Protein AF-0000000077139409 (afdb_homodimer)

Solvent-accessible surface area (backbone atoms only — not comparable to full-atom values): 16090 Å² total; per-residue (Å²): 114,79,81,55,45,76,44,74,61,48,59,87,36,52,68,58,52,54,40,38,53,50,47,44,37,59,71,67,62,56,71,88,71,62,82,56,58,66,68,58,54,41,55,49,43,60,38,91,44,46,46,41,39,36,29,31,46,94,89,35,58,48,27,35,36,35,31,34,54,44,79,49,81,73,37,92,42,26,36,33,40,46,73,49,71,48,51,40,75,93,56,52,95,52,54,57,68,54,51,51,54,52,48,53,51,50,53,36,40,76,72,49,31,44,33,38,33,37,72,38,53,64,86,36,60,66,57,51,52,49,43,46,73,69,61,31,46,77,42,62,26,32,37,29,37,38,82,88,114,80,81,57,46,78,45,74,62,48,59,87,37,52,69,57,53,54,41,39,53,51,48,45,39,60,70,67,62,56,74,89,71,62,83,55,58,65,68,58,53,40,54,50,43,58,38,91,44,46,47,40,39,35,28,30,46,94,88,34,59,46,27,35,36,35,29,36,53,43,79,50,79,72,37,93,42,26,37,33,40,46,74,49,73,48,52,40,74,95,57,50,96,52,54,57,68,54,51,51,54,51,48,52,53,50,54,37,40,75,72,50,32,44,32,40,30,37,72,38,53,63,86,37,59,67,59,51,52,49,43,47,74,70,62,31,46,76,42,63,27,32,38,28,37,39,82,89

Secondary structure (DSSP, 8-state):
---PEEEE--TT-HHHHHHHHHHHHHHTT-SS--PPPHHHHHHHHH-TTEEEEEEEETTEEEEEEEEEEE--SS-SSPEEEEEEEEE-GGGTTSSHHHHHHHHHHHHHHHTT-SEEEEEEETT-HHHHHHHHHTTPEEEEEEEEEEE-/---PEEEE--TT-HHHHHHHHHHHHHHTT-SS--PPPHHHHHHHHH-TTEEEEEEEETTEEEEEEEEEEE--SS-SSPEEEEEEEEE-GGGTTSSHHHHHHHHHHHHHHHTT-SEEEEEEETT-HHHHHHHHHTTPEEEEEEEEEEE-

pLDDT: mean 96.84, std 4.77, range [54.53, 98.88]

Sequence (296 aa):
MENVEIKKLTSSDLEQFLELIRVFEDVFEMKEFQMPKSNYLQTLLERDDFFVFVSVLEGKVVAGLTAYLLRQYYSERPLVYIYDLAVQSHLQRKGIGKSLIASINSYCKEKGMEEVFVQADLADDYALDFYKATGGRPEDVVHFYYPLMENVEIKKLTSSDLEQFLELIRVFEDVFEMKEFQMPKSNYLQTLLERDDFFVFVSVLEGKVVAGLTAYLLRQYYSERPLVYIYDLAVQSHLQRKGIGKSLIASINSYCKEKGMEEVFVQADLADDYALDFYKATGGRPEDVVHFYYPL

Organism: Leptospira biflexa serovar Patoc (strain Patoc 1 / ATCC 23582 / Paris) (NCBI:txid456481)

Foldseek 3Di:
DQPKDKDKDALVPLVLVVLQVVLCCVQVVDPPDDDDDSVVSSVQRHDPQKIKMFIDHPRGTFWIWIWGWAQDDVDRATEIEIEDTDGRPVCPPVCPRLVRVVVVVVVSVVVRHDYYDYDDDPVCVVVVVVCVVSPDDDDDDDDDDDDD/DQPKD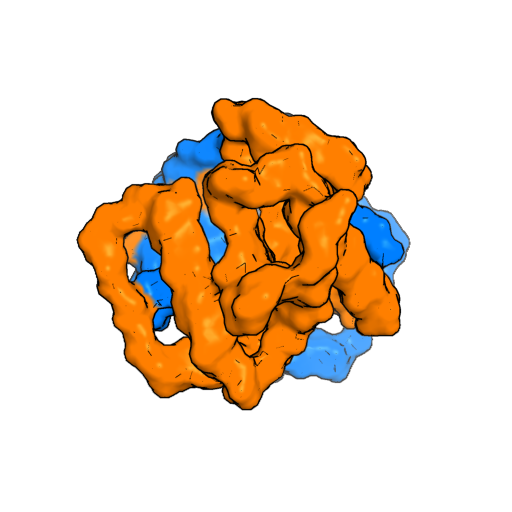KDKDALVPLVLVVLQVVLCCVQVVDPPDDDDDSVVSSVQRHDPQKIKMFIDHPRGTFWIWIWGWAQDDVDRATEIEIEDTDGRPVCPPVCPRLVRVVVVVVVSVVVRHDYYDYDDDPVCVVVVVVCVVSPDDDDDDDDDDDDD

Nearest PDB structures (foldseek):
  5f47-assembly1_B  TM=9.892E-01  e=1.008E-22  uncultured bacterium
  5u08-assembly1_A  TM=9.912E-01  e=1.482E-22  uncultured bacterium
  6bvc-assembly1_A-2  TM=9.361E-01  e=1.448E-15  Serratia marcescens
  4yfj-assembly1_A  TM=9.263E-01  e=7.152E-16  Pseudomonas aeruginosa
  8a9o-assembly1_A  TM=8.119E-01  e=1.238E-09  Acinetobacter baumannii

InterPro domains:
  IPR000182 GNAT domain [PF00583] (31-134)
  IPR000182 GNAT domain [PS51186] (4-148)
  IPR016181 Acyl-CoA N-acyltransferase [SSF55729] (1-146)

Radius of gyration: 19.81 Å; Cα contacts (8 Å, |Δi|>4): 577; chains: 2; bounding box: 46×61×45 Å

Structure (mmCIF, N/CA/C/O backbone):
data_AF-0000000077139409-model_v1
#
loop_
_entity.id
_entity.type
_entity.pdbx_description
1 polymer 'Putative acetyltransferase'
#
loop_
_atom_site.group_PDB
_atom_site.id
_atom_site.type_symbol
_atom_site.label_atom_id
_atom_site.label_alt_id
_atom_site.label_comp_id
_atom_site.label_asym_id
_atom_site.label_entity_id
_atom_site.label_seq_id
_atom_site.pdbx_PDB_ins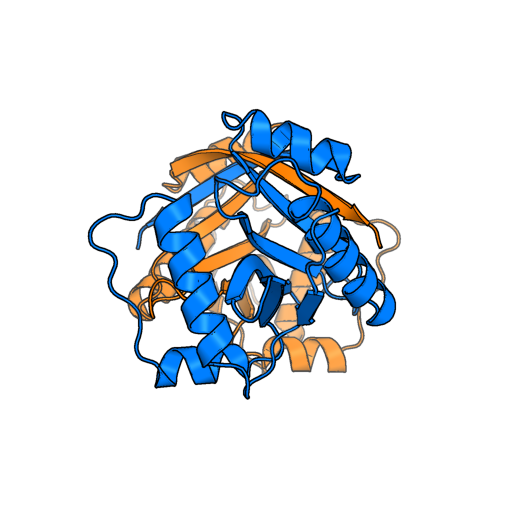_code
_atom_site.Cartn_x
_atom_site.Cartn_y
_atom_site.Cartn_z
_atom_site.occupancy
_atom_site.B_iso_or_equiv
_atom_site.auth_seq_id
_atom_site.auth_comp_id
_atom_site.auth_asym_id
_atom_site.auth_atom_id
_atom_site.pdbx_PDB_model_num
ATOM 1 N N . MET A 1 1 ? 5.953 31 8.648 1 54.53 1 MET A N 1
ATOM 2 C CA . MET A 1 1 ? 5.383 29.672 8.828 1 54.53 1 MET A CA 1
ATOM 3 C C . MET A 1 1 ? 4.441 29.641 10.023 1 54.53 1 MET A C 1
ATOM 5 O O . MET A 1 1 ? 4.727 30.234 11.062 1 54.53 1 MET A O 1
ATOM 9 N N . GLU A 1 2 ? 3.025 29.484 9.672 1 64.56 2 GLU A N 1
ATOM 10 C CA . GLU A 1 2 ? 2.141 29.438 10.828 1 64.56 2 GLU A CA 1
ATOM 11 C C . GLU A 1 2 ? 2.654 28.453 11.875 1 64.56 2 GLU A C 1
ATOM 13 O O . GLU A 1 2 ? 3.379 27.516 11.547 1 64.56 2 GLU A O 1
ATOM 18 N N . ASN A 1 3 ? 2.719 28.797 13.055 1 83.38 3 ASN A N 1
ATOM 19 C CA . ASN A 1 3 ? 3.229 28.031 14.18 1 83.38 3 ASN A CA 1
ATOM 20 C C . ASN A 1 3 ? 2.51 26.688 14.32 1 83.38 3 ASN A C 1
ATOM 22 O O . ASN A 1 3 ? 1.675 26.516 15.211 1 83.38 3 ASN A O 1
ATOM 26 N N . VAL A 1 4 ? 2.623 25.797 13.344 1 89.44 4 VAL A N 1
ATOM 27 C CA . VAL A 1 4 ? 1.98 24.484 13.438 1 89.44 4 VAL A CA 1
ATOM 28 C C . VAL A 1 4 ? 2.932 23.5 14.094 1 89.44 4 VAL A C 1
ATOM 30 O O . VAL A 1 4 ? 4.148 23.578 13.914 1 89.44 4 VAL A O 1
ATOM 33 N N . GLU A 1 5 ? 2.391 22.703 15.008 1 95.69 5 GLU A N 1
ATOM 34 C CA . GLU A 1 5 ? 3.111 21.594 15.625 1 95.69 5 GLU A CA 1
ATOM 35 C C . GLU A 1 5 ? 2.76 20.266 14.961 1 95.69 5 GLU A C 1
ATOM 37 O O . GLU A 1 5 ? 1.584 19.969 14.742 1 95.69 5 GLU A O 1
ATOM 42 N N . ILE A 1 6 ? 3.795 19.516 14.625 1 97.56 6 ILE A N 1
ATOM 43 C CA . ILE A 1 6 ? 3.564 18.203 14.016 1 97.56 6 ILE A CA 1
ATOM 44 C C . ILE A 1 6 ? 3.643 17.109 15.086 1 97.56 6 ILE A C 1
ATOM 46 O O . ILE A 1 6 ? 4.527 17.141 15.945 1 97.56 6 ILE A O 1
ATOM 50 N N . LYS A 1 7 ? 2.752 16.219 15.039 1 97.69 7 LYS A N 1
ATOM 51 C CA . LYS A 1 7 ? 2.658 15.133 16.016 1 97.69 7 LYS A CA 1
ATOM 52 C C . LYS A 1 7 ? 2.312 13.812 15.32 1 97.69 7 LYS A C 1
ATOM 54 O O . LYS A 1 7 ? 1.421 13.766 14.477 1 97.69 7 LYS A O 1
ATOM 59 N N . LYS A 1 8 ? 3.08 12.719 15.656 1 98.62 8 LYS A N 1
ATOM 60 C CA . LYS A 1 8 ? 2.623 11.375 15.336 1 98.62 8 LYS A CA 1
ATOM 61 C C . LYS A 1 8 ? 1.635 10.867 16.375 1 98.62 8 LYS A C 1
ATOM 63 O O . LYS A 1 8 ? 1.94 10.844 17.578 1 98.62 8 LYS A O 1
ATOM 68 N N . LEU A 1 9 ? 0.509 10.477 15.961 1 98.75 9 LEU A N 1
ATOM 69 C CA . LEU A 1 9 ? -0.54 10.086 16.891 1 98.75 9 LEU A CA 1
ATOM 70 C C . LEU A 1 9 ? -0.268 8.695 17.469 1 98.75 9 LEU A C 1
ATOM 72 O O . LEU A 1 9 ? 0.401 7.879 16.828 1 98.75 9 LEU A O 1
ATOM 76 N N . THR A 1 10 ? -0.709 8.508 18.672 1 97.62 10 THR A N 1
ATOM 77 C CA . THR A 1 10 ? -0.734 7.207 19.328 1 97.62 10 THR A CA 1
ATOM 78 C C . THR A 1 10 ? -2.168 6.785 19.641 1 97.62 10 THR A C 1
ATOM 80 O O . THR A 1 10 ? -3.117 7.496 19.297 1 97.62 10 THR A O 1
ATOM 83 N N . SER A 1 11 ? -2.285 5.617 20.281 1 96.56 11 SER A N 1
ATOM 84 C CA . SER A 1 11 ? -3.607 5.094 20.609 1 96.56 11 SER A CA 1
ATOM 85 C C . SER A 1 11 ? -4.332 6.012 21.594 1 96.56 11 SER A C 1
ATOM 87 O O . SER A 1 11 ? -5.555 5.941 21.734 1 96.56 11 SER A O 1
ATOM 89 N N . SER A 1 12 ? -3.711 6.961 22.203 1 97.5 12 SER A N 1
ATOM 90 C CA . SER A 1 12 ? -4.32 7.867 23.172 1 97.5 12 SER A CA 1
ATOM 91 C C . SER A 1 12 ? -4.84 9.133 22.484 1 97.5 12 SER A C 1
ATOM 93 O O . SER A 1 12 ? -5.438 9.992 23.141 1 97.5 12 SER A O 1
ATOM 95 N N . ASP A 1 13 ? -4.664 9.203 21.172 1 98.38 13 ASP A N 1
ATOM 96 C CA . ASP A 1 13 ? -4.961 10.445 20.469 1 98.38 13 ASP A CA 1
ATOM 97 C C . ASP A 1 13 ? -6.152 10.281 19.531 1 98.38 13 ASP A C 1
ATOM 99 O O . ASP A 1 13 ? -6.148 10.805 18.422 1 98.38 13 ASP A O 1
ATOM 103 N N . LEU A 1 14 ? -7.191 9.547 20 1 98.5 14 LEU A N 1
ATOM 104 C CA . LEU A 1 14 ? -8.344 9.258 19.156 1 98.5 14 LEU A CA 1
ATOM 105 C C . LEU A 1 14 ? -9.016 10.547 18.688 1 98.5 14 LEU A C 1
ATOM 107 O O . LEU A 1 14 ? -9.406 10.672 17.531 1 98.5 14 LEU A O 1
ATOM 111 N N . GLU A 1 15 ? -9.141 11.516 19.531 1 98.44 15 GLU A N 1
ATOM 112 C CA . GLU A 1 15 ? -9.836 12.758 19.188 1 98.44 15 GLU A CA 1
ATOM 113 C C . GLU A 1 15 ? -9.141 13.484 18.047 1 98.44 15 GLU A C 1
ATOM 115 O O . GLU A 1 15 ? -9.797 13.992 17.125 1 98.44 15 GLU A O 1
ATOM 120 N N . GLN A 1 16 ? -7.824 13.57 18.078 1 98.75 16 GLN A N 1
ATOM 121 C CA . GLN A 1 16 ? -7.074 14.211 17 1 98.75 16 GLN A CA 1
ATOM 122 C C . GLN A 1 16 ? -7.195 13.43 15.695 1 98.75 16 GLN A C 1
ATOM 124 O O . GLN A 1 16 ? -7.203 14.016 14.609 1 98.75 16 GLN A O 1
ATOM 129 N N . PHE A 1 17 ? -7.297 12.117 15.836 1 98.88 17 PHE A N 1
ATOM 130 C CA . PHE A 1 17 ? -7.5 11.289 14.648 1 98.88 17 PHE A CA 1
ATOM 131 C C . PHE A 1 17 ? -8.852 11.578 14.008 1 98.88 17 PHE A C 1
ATOM 133 O O . PHE A 1 17 ? -8.945 11.742 12.789 1 98.88 17 PHE A O 1
ATOM 140 N N . LEU A 1 18 ? -9.898 11.711 14.82 1 98.69 18 LEU A N 1
ATOM 141 C CA . LEU A 1 18 ? -11.227 12.055 14.328 1 98.69 18 LEU A CA 1
ATOM 142 C C . LEU A 1 18 ? -11.211 13.414 13.641 1 98.69 18 LEU A C 1
ATOM 144 O O . LEU A 1 18 ? -11.836 13.586 12.586 1 98.69 18 LEU A O 1
ATOM 148 N N . GLU A 1 19 ? -10.516 14.367 14.211 1 98.69 19 GLU A N 1
ATOM 149 C CA . GLU A 1 19 ? -10.383 15.695 13.617 1 98.69 19 GLU A CA 1
ATOM 150 C C . GLU A 1 19 ? -9.719 15.617 12.242 1 98.69 19 GLU A C 1
ATOM 152 O O . GLU A 1 19 ? -10.117 16.328 11.312 1 98.69 19 GLU A O 1
ATOM 157 N N . LEU A 1 20 ? -8.688 14.797 12.141 1 98.81 20 LEU A N 1
ATOM 158 C CA . LEU A 1 20 ? -8.008 14.648 10.859 1 98.81 20 LEU A CA 1
ATOM 159 C C . LEU A 1 20 ? -8.953 14.086 9.805 1 98.81 20 LEU A C 1
ATOM 161 O O . LEU A 1 20 ? -8.969 14.547 8.664 1 98.81 20 LEU A O 1
ATOM 165 N N . ILE A 1 21 ? -9.766 13.047 10.211 1 98.69 21 ILE A N 1
ATOM 166 C CA . ILE A 1 21 ? -10.703 12.445 9.266 1 98.69 21 ILE A CA 1
ATOM 167 C C . ILE A 1 21 ? -11.703 13.5 8.789 1 98.69 21 ILE A C 1
ATOM 169 O O . ILE A 1 21 ? -12.102 13.508 7.625 1 98.69 21 ILE A O 1
ATOM 173 N N . ARG A 1 22 ? -12.055 14.438 9.625 1 98.25 22 ARG A N 1
ATOM 174 C CA . ARG A 1 22 ? -12.93 15.539 9.234 1 98.25 22 ARG A CA 1
ATOM 175 C C . ARG A 1 22 ? -12.227 16.484 8.273 1 98.25 22 ARG A C 1
ATOM 177 O O . ARG A 1 22 ? -12.852 17.016 7.352 1 98.25 22 ARG A O 1
ATOM 184 N N . VAL A 1 23 ? -10.938 16.734 8.477 1 98.62 23 VAL A N 1
ATOM 185 C CA . VAL A 1 23 ? -10.156 17.516 7.523 1 98.62 23 VAL A CA 1
ATOM 186 C C . VAL A 1 23 ? -10.203 16.844 6.152 1 98.62 23 VAL A C 1
ATOM 188 O O . VAL A 1 23 ? -10.445 17.516 5.141 1 98.62 23 VAL A O 1
ATOM 191 N N . PHE A 1 24 ? -9.961 15.492 6.16 1 98.56 24 PHE A N 1
ATOM 192 C CA . PHE A 1 24 ? -10.023 14.75 4.91 1 98.56 24 PHE A CA 1
ATOM 193 C C . PHE A 1 24 ? -11.391 14.883 4.262 1 98.56 24 PHE A C 1
ATOM 195 O O . PHE A 1 24 ? -11.5 15.133 3.061 1 98.56 24 PHE A O 1
ATOM 202 N N . GLU A 1 25 ? -12.453 14.711 5.066 1 98 25 GLU A N 1
ATOM 203 C CA . GLU A 1 25 ? -13.82 14.812 4.574 1 98 25 GLU A CA 1
ATOM 204 C C . GLU A 1 25 ? -14.055 16.141 3.863 1 98 25 GLU A C 1
ATOM 206 O O . GLU A 1 25 ? -14.609 16.172 2.766 1 98 25 GLU A O 1
ATOM 211 N N . ASP A 1 26 ? -13.594 17.188 4.426 1 97.75 26 ASP A N 1
ATOM 212 C CA . ASP A 1 26 ? -13.781 18.531 3.896 1 97.75 26 ASP A CA 1
ATOM 213 C C . ASP A 1 26 ? -12.953 18.75 2.629 1 97.75 26 ASP A C 1
ATOM 215 O O . ASP A 1 26 ? -13.5 19.109 1.584 1 97.75 26 ASP A O 1
ATOM 219 N N . VAL A 1 27 ? -11.68 18.453 2.725 1 97.69 27 VAL A N 1
ATOM 220 C CA . VAL A 1 27 ? -10.734 18.75 1.651 1 97.69 27 VAL A CA 1
ATOM 221 C C . VAL A 1 27 ? -11.039 17.875 0.438 1 97.69 27 VAL A C 1
ATOM 223 O O . VAL A 1 27 ? -10.938 18.328 -0.705 1 97.69 27 VAL A O 1
ATOM 226 N N . PHE A 1 28 ? -11.422 16.625 0.712 1 96.44 28 PHE A N 1
ATOM 227 C CA . PHE A 1 28 ? -11.695 15.695 -0.381 1 96.44 28 PHE A CA 1
ATOM 228 C C . PHE A 1 28 ? -13.156 15.781 -0.811 1 96.44 28 PHE A C 1
ATOM 230 O O . PHE A 1 28 ? -13.602 15.039 -1.687 1 96.44 28 PHE A O 1
ATOM 237 N N . GLU A 1 29 ? -13.93 16.609 -0.213 1 96.56 29 GLU A N 1
ATOM 238 C CA . GLU A 1 29 ? -15.328 16.875 -0.563 1 96.56 29 GLU A CA 1
ATOM 239 C C . GLU A 1 29 ? -16.141 15.578 -0.581 1 96.56 29 GLU A C 1
ATOM 241 O O . GLU A 1 29 ? -16.844 15.297 -1.55 1 96.56 29 GLU A O 1
ATOM 246 N N . MET A 1 30 ? -15.977 14.789 0.474 1 94.88 30 MET A N 1
ATOM 247 C CA . MET A 1 30 ? -16.688 13.516 0.57 1 94.88 30 MET A CA 1
ATOM 248 C C . MET A 1 30 ? -18.172 13.742 0.798 1 94.88 30 MET A C 1
ATOM 250 O O . MET A 1 30 ? -18.562 14.5 1.687 1 94.88 30 MET A O 1
ATOM 254 N N . LYS A 1 31 ? -18.953 13.047 -0.018 1 92.75 31 LYS A N 1
ATOM 255 C CA . LYS A 1 31 ? -20.406 13.18 0.09 1 92.75 31 LYS A CA 1
ATOM 256 C C . LYS A 1 31 ? -21 12.039 0.922 1 92.75 31 LYS A C 1
ATOM 258 O O . LYS A 1 31 ? -20.578 10.891 0.797 1 92.75 31 LYS A O 1
ATOM 263 N N . GLU A 1 32 ? -21.891 12.391 1.72 1 91.5 32 GLU A N 1
ATOM 264 C CA . GLU A 1 32 ? -22.625 11.414 2.512 1 91.5 32 GLU A CA 1
ATOM 265 C C . GLU A 1 32 ? -21.688 10.523 3.314 1 91.5 32 GLU A C 1
ATOM 267 O O . GLU A 1 32 ? -21.922 9.32 3.445 1 91.5 32 GLU A O 1
ATOM 272 N N . PHE A 1 33 ? -20.672 11.141 3.723 1 93.81 33 PHE A N 1
ATOM 273 C CA . PHE A 1 33 ? -19.672 10.398 4.488 1 93.81 33 PHE A CA 1
ATOM 274 C C . PHE A 1 33 ? -20.203 10.055 5.879 1 93.81 33 PHE A C 1
ATOM 276 O O . PHE A 1 33 ? -20.766 10.914 6.559 1 93.81 33 PHE A O 1
ATOM 283 N N . GLN A 1 34 ? -20.047 8.734 6.211 1 95.12 34 GLN A N 1
ATOM 284 C CA . GLN A 1 34 ? -20.344 8.258 7.559 1 95.12 34 GLN A CA 1
ATOM 285 C C . GLN A 1 34 ? -19.078 7.836 8.289 1 95.12 34 GLN A C 1
ATOM 287 O O . GLN A 1 34 ? -18.406 6.891 7.875 1 95.12 34 GLN A O 1
ATOM 292 N N . MET A 1 35 ? -18.812 8.438 9.398 1 96.25 35 MET A N 1
ATOM 293 C CA . MET A 1 35 ? -17.641 8.141 10.203 1 96.25 35 MET A CA 1
ATOM 294 C C . MET A 1 35 ? -17.719 6.738 10.789 1 96.25 35 MET A C 1
ATOM 296 O O . MET A 1 35 ? -18.75 6.352 11.352 1 96.25 35 MET A O 1
ATOM 300 N N . PRO A 1 36 ? -16.656 5.898 10.625 1 97.31 36 PRO A N 1
ATOM 301 C CA . PRO A 1 36 ? -16.656 4.605 11.312 1 97.31 36 PRO A CA 1
ATOM 302 C C . PRO A 1 36 ? -16.734 4.742 12.828 1 97.31 36 PRO A C 1
ATOM 304 O O . PRO A 1 36 ? -16.5 5.824 13.367 1 97.31 36 PRO A O 1
ATOM 307 N N . LYS A 1 37 ? -17.047 3.609 13.477 1 97.12 37 LYS A N 1
ATOM 308 C CA . LYS A 1 37 ? -17.203 3.588 14.922 1 97.12 37 LYS A CA 1
ATOM 309 C C . LYS A 1 37 ? -15.875 3.902 15.617 1 97.12 37 LYS A C 1
ATOM 311 O O . LYS A 1 37 ? -14.812 3.482 15.156 1 97.12 37 LYS A O 1
ATOM 316 N N . SER A 1 38 ? -15.969 4.59 16.719 1 97.31 38 SER A N 1
ATOM 317 C CA . SER A 1 38 ? -14.797 5.016 17.469 1 97.31 38 SER A CA 1
ATOM 318 C C . SER A 1 38 ? -13.953 3.82 17.906 1 97.31 38 SER A C 1
ATOM 320 O O . SER A 1 38 ? -12.727 3.885 17.906 1 97.31 38 SER A O 1
ATOM 322 N N . ASN A 1 39 ? -14.586 2.791 18.297 1 97.62 39 ASN A N 1
ATOM 323 C CA . ASN A 1 39 ? -13.844 1.608 18.734 1 97.62 39 ASN A CA 1
ATOM 324 C C . ASN A 1 39 ? -13 1.031 17.594 1 97.62 39 ASN A C 1
ATOM 326 O O . ASN A 1 39 ? -11.875 0.584 17.828 1 97.62 39 ASN A O 1
ATOM 330 N N . TYR A 1 40 ? -13.547 1.02 16.484 1 98 40 TYR A N 1
ATOM 331 C CA . TYR A 1 40 ? -12.797 0.56 15.32 1 98 40 TYR A CA 1
ATOM 332 C C . TYR A 1 40 ? -11.594 1.455 15.055 1 98 40 TYR A C 1
ATOM 334 O O . TYR A 1 40 ? -10.484 0.965 14.859 1 98 40 TYR A O 1
ATOM 342 N N . LEU A 1 41 ? -11.852 2.736 15.117 1 98.5 41 LEU A N 1
ATOM 343 C CA . LEU A 1 41 ? -10.789 3.695 14.852 1 98.5 41 LEU A CA 1
ATOM 344 C C . LEU A 1 41 ? -9.719 3.639 15.93 1 98.5 41 LEU A C 1
ATOM 346 O O . LEU A 1 41 ? -8.531 3.834 15.648 1 98.5 41 LEU A O 1
ATOM 350 N N . GLN A 1 42 ? -10.125 3.395 17.094 1 98.12 42 GLN A N 1
ATOM 351 C CA . GLN A 1 42 ? -9.18 3.201 18.188 1 98.12 42 GLN A CA 1
ATOM 352 C C . GLN A 1 42 ? -8.266 2.004 17.938 1 98.12 42 GLN A C 1
ATOM 354 O O . GLN A 1 42 ? -7.055 2.086 18.125 1 98.12 42 GLN A O 1
ATOM 359 N N . THR A 1 43 ? -8.828 0.912 17.516 1 97.69 43 THR A N 1
ATOM 360 C CA . THR A 1 43 ? -8.055 -0.288 17.203 1 97.69 43 THR A CA 1
ATOM 361 C C . THR A 1 43 ? -7.09 -0.033 16.047 1 97.69 43 THR A C 1
ATOM 363 O O . THR A 1 43 ? -5.98 -0.572 16.031 1 97.69 43 THR A O 1
ATOM 366 N N . LEU A 1 44 ? -7.555 0.738 15.141 1 97.88 44 LEU A N 1
ATOM 367 C CA . LEU A 1 44 ? -6.695 1.091 14.016 1 97.88 44 LEU A CA 1
ATOM 368 C C . LEU A 1 44 ? -5.461 1.851 14.492 1 97.88 44 LEU A C 1
ATOM 370 O O . LEU A 1 44 ? -4.34 1.547 14.078 1 97.88 44 LEU A O 1
ATOM 374 N N . LEU A 1 45 ? -5.648 2.785 15.391 1 97.75 45 LEU A N 1
ATOM 375 C CA . LEU A 1 45 ? -4.562 3.609 15.914 1 97.75 45 LEU A CA 1
ATOM 376 C C . LEU A 1 45 ? -3.576 2.766 16.719 1 97.75 45 LEU A C 1
ATOM 378 O O . LEU A 1 45 ? -2.43 3.172 16.922 1 97.75 45 LEU A O 1
ATOM 382 N N . GLU A 1 46 ? -4 1.641 17.125 1 97.44 46 GLU A N 1
ATOM 383 C CA . GLU A 1 46 ? -3.166 0.771 17.953 1 97.44 46 GLU A CA 1
ATOM 384 C C . GLU A 1 46 ? -2.256 -0.097 17.078 1 97.44 46 GLU A C 1
ATOM 386 O O . GLU A 1 46 ? -1.306 -0.702 17.594 1 97.44 46 GLU A O 1
ATOM 391 N N . ARG A 1 47 ? -2.557 -0.179 15.875 1 96.88 47 ARG A N 1
ATOM 392 C CA . ARG A 1 47 ? -1.788 -1.046 14.984 1 96.88 47 ARG A CA 1
ATOM 393 C C . ARG A 1 47 ? -0.366 -0.525 14.812 1 96.88 47 ARG A C 1
ATOM 395 O O . ARG A 1 47 ? -0.137 0.686 14.82 1 96.88 47 ARG A O 1
ATOM 402 N N . ASP A 1 48 ? 0.529 -1.423 14.531 1 95.38 48 ASP A N 1
ATOM 403 C CA . ASP A 1 48 ? 1.928 -1.043 14.352 1 95.38 48 ASP A CA 1
ATOM 404 C C . ASP A 1 48 ? 2.234 -0.755 12.891 1 95.38 48 ASP A C 1
ATOM 406 O O . ASP A 1 48 ? 3.322 -0.282 12.555 1 95.38 48 ASP A O 1
ATOM 410 N N . ASP A 1 49 ? 1.234 -1.048 12.047 1 97.12 49 ASP A N 1
ATOM 411 C CA . ASP A 1 49 ? 1.488 -0.878 10.617 1 97.12 49 ASP A CA 1
ATOM 412 C C . ASP A 1 49 ? 0.697 0.301 10.055 1 97.12 49 ASP A C 1
ATOM 414 O O . ASP A 1 49 ? 0.499 0.401 8.844 1 97.12 49 ASP A O 1
ATOM 418 N N . PHE A 1 50 ? 0.178 1.122 10.93 1 98.5 50 PHE A N 1
ATOM 419 C CA . PHE A 1 50 ? -0.601 2.293 10.547 1 98.5 50 PHE A CA 1
ATOM 420 C C . PHE A 1 50 ? -0.096 3.539 11.266 1 98.5 50 PHE A C 1
ATOM 422 O O . PHE A 1 50 ? -0.003 3.561 12.492 1 98.5 50 PHE A O 1
ATOM 429 N N . PHE A 1 51 ? 0.29 4.531 10.438 1 98.69 51 PHE A N 1
ATOM 430 C CA . PHE A 1 51 ? 0.843 5.77 10.977 1 98.69 51 PHE A CA 1
ATOM 431 C C . PHE A 1 51 ? -0.09 6.941 10.703 1 98.69 51 PHE A C 1
ATOM 433 O O . PHE A 1 51 ? -0.674 7.039 9.625 1 98.69 51 PHE A O 1
ATOM 440 N N . VAL A 1 52 ? -0.165 7.801 11.68 1 98.88 52 VAL A N 1
ATOM 441 C CA . VAL A 1 52 ? -0.904 9.047 11.523 1 98.88 52 VAL A CA 1
ATOM 442 C C . VAL A 1 52 ? -0.059 10.219 12.031 1 98.88 52 VAL A C 1
ATOM 444 O O . VAL A 1 52 ? 0.392 10.219 13.18 1 98.88 52 VAL A O 1
ATOM 447 N N . PHE A 1 53 ? 0.192 11.172 11.133 1 98.88 53 PHE A N 1
ATOM 448 C CA . PHE A 1 53 ? 0.82 12.445 11.477 1 98.88 53 PHE A CA 1
ATOM 449 C C . PHE A 1 53 ? -0.162 13.594 11.305 1 98.88 53 PHE A C 1
ATOM 451 O O . PHE A 1 53 ? -0.873 13.664 10.297 1 98.88 53 PHE A O 1
ATOM 458 N N . VAL A 1 54 ? -0.15 14.484 12.312 1 98.88 54 VAL A N 1
ATOM 459 C CA . VAL A 1 54 ? -1.047 15.633 12.211 1 98.88 54 VAL A CA 1
ATOM 460 C C . VAL A 1 54 ? -0.262 16.922 12.43 1 98.88 54 VAL A C 1
ATOM 462 O O . VAL A 1 54 ? 0.81 16.906 13.039 1 98.88 54 VAL A O 1
ATOM 465 N N . SER A 1 55 ? -0.768 17.984 11.836 1 98.62 55 SER A N 1
ATOM 466 C CA . SER A 1 55 ? -0.37 19.359 12.141 1 98.62 55 SER A CA 1
ATOM 467 C C . SER A 1 55 ? -1.432 20.062 12.977 1 98.62 55 SER A C 1
ATOM 469 O O . SER A 1 55 ? -2.602 20.125 12.586 1 98.62 55 SER A O 1
ATOM 471 N N . VAL A 1 56 ? -0.983 20.625 14.102 1 98.06 56 VAL A N 1
ATOM 472 C CA . VAL A 1 56 ? -1.908 21.25 15.039 1 98.06 56 VAL A CA 1
ATOM 473 C C . VAL A 1 56 ? -1.639 22.75 15.102 1 98.06 56 VAL A C 1
ATOM 475 O O . VAL A 1 56 ? -0.495 23.172 15.281 1 98.06 56 VAL A O 1
ATOM 478 N N . LEU A 1 57 ? -2.664 23.5 14.844 1 96.62 57 LEU A N 1
ATOM 479 C CA . LEU A 1 57 ? -2.652 24.953 14.961 1 96.62 57 LEU A CA 1
ATOM 480 C C . LEU A 1 57 ? -3.666 25.422 16 1 96.62 57 LEU A C 1
ATOM 482 O O . LEU A 1 57 ? -4.867 25.188 15.852 1 96.62 57 LEU A O 1
ATOM 486 N N . GLU A 1 58 ? -3.148 26.062 17.047 1 94.19 58 GLU A N 1
ATOM 487 C CA . GLU A 1 58 ? -4.004 26.578 18.125 1 94.19 58 GLU A CA 1
ATOM 488 C C . GLU A 1 58 ? -4.902 25.484 18.688 1 94.19 58 GLU A C 1
ATOM 490 O O . GLU A 1 58 ? -6.113 25.672 18.812 1 94.19 58 GLU A O 1
ATOM 495 N N . GLY A 1 59 ? -4.383 24.266 18.797 1 94.5 59 GLY A N 1
ATOM 496 C CA . GLY A 1 59 ? -5.059 23.156 19.453 1 94.5 59 GLY A CA 1
ATOM 497 C C . GLY A 1 59 ? -5.949 22.359 18.516 1 94.5 59 GLY A C 1
ATOM 498 O O . GLY A 1 59 ? -6.562 21.375 18.922 1 94.5 59 GLY A O 1
ATOM 499 N N . LYS A 1 60 ? -5.984 22.766 17.25 1 96.81 60 LYS A N 1
ATOM 500 C CA . LYS A 1 60 ? -6.848 22.094 16.281 1 96.81 60 LYS A CA 1
ATOM 501 C C . LYS A 1 60 ? -6.031 21.438 15.188 1 96.81 60 LYS A C 1
ATOM 503 O O . LYS A 1 60 ? -5.047 22 14.703 1 96.81 60 LYS A O 1
ATOM 508 N N . VAL A 1 61 ? -6.453 20.25 14.812 1 98.62 61 VAL A N 1
ATOM 509 C CA . VAL A 1 61 ? -5.824 19.578 13.672 1 98.62 61 VAL A CA 1
ATOM 510 C C . VAL A 1 61 ? -6.227 20.281 12.375 1 98.62 61 VAL A C 1
ATOM 512 O O . VAL A 1 61 ? -7.414 20.422 12.078 1 98.62 61 VAL A O 1
ATOM 515 N N . VAL A 1 62 ? -5.223 20.75 11.602 1 98.5 62 VAL A N 1
ATOM 516 C CA . VAL A 1 62 ? -5.523 21.516 10.398 1 98.5 62 VAL A CA 1
ATOM 517 C C . VAL A 1 62 ? -4.977 20.797 9.172 1 98.5 62 VAL A C 1
ATOM 519 O O . VAL A 1 62 ? -5.25 21.188 8.031 1 98.5 62 VAL A O 1
ATOM 522 N N . ALA A 1 63 ? -4.168 19.734 9.375 1 98.81 63 ALA A N 1
ATOM 523 C CA . ALA A 1 63 ? -3.549 18.938 8.32 1 98.81 63 ALA A CA 1
ATOM 524 C C . ALA A 1 63 ? -3.047 17.609 8.852 1 98.81 63 ALA A C 1
ATOM 526 O O . ALA A 1 63 ? -2.891 17.438 10.062 1 98.81 63 ALA A O 1
ATOM 527 N N . GLY A 1 64 ? -2.828 16.719 7.926 1 98.88 64 GLY A N 1
ATOM 528 C CA . GLY A 1 64 ? -2.209 15.461 8.328 1 98.88 64 GLY A CA 1
ATOM 529 C C . GLY A 1 64 ? -2.047 14.484 7.184 1 98.88 64 GLY A C 1
ATOM 530 O O . GLY A 1 64 ? -2.4 14.789 6.043 1 98.88 64 GLY A O 1
ATOM 531 N N . LEU A 1 65 ? -1.42 13.383 7.504 1 98.88 65 LEU A N 1
ATOM 532 C CA . LEU A 1 65 ? -1.285 12.273 6.566 1 98.88 65 LEU A CA 1
ATOM 533 C C . LEU A 1 65 ? -1.422 10.938 7.285 1 98.88 65 LEU A C 1
ATOM 535 O O . LEU A 1 65 ? -1.249 10.859 8.508 1 98.88 65 LEU A O 1
ATOM 539 N N . THR A 1 66 ? -1.864 9.961 6.594 1 98.88 66 THR A N 1
ATOM 540 C CA . THR A 1 66 ? -1.866 8.57 7.023 1 98.88 66 THR A CA 1
ATOM 541 C C . THR A 1 66 ? -0.957 7.727 6.137 1 98.88 66 THR A C 1
ATOM 543 O O . THR A 1 66 ? -0.752 8.047 4.965 1 98.88 66 THR A O 1
ATOM 546 N N . ALA A 1 67 ? -0.394 6.691 6.758 1 98.88 67 ALA A N 1
ATOM 547 C CA . ALA A 1 67 ? 0.514 5.828 6.004 1 98.88 67 ALA A CA 1
ATOM 548 C C . ALA A 1 67 ? 0.47 4.395 6.531 1 98.88 67 ALA A C 1
ATOM 550 O O . ALA A 1 67 ? 0.117 4.164 7.691 1 98.88 67 ALA A O 1
ATOM 551 N N . TYR A 1 68 ? 0.762 3.504 5.66 1 98.81 68 TYR A N 1
ATOM 552 C CA . TYR A 1 68 ? 0.835 2.088 6.008 1 98.81 68 TYR A CA 1
ATOM 553 C C . TYR A 1 68 ? 2.273 1.587 5.953 1 98.81 68 TYR A C 1
ATOM 555 O O . TYR A 1 68 ? 3.014 1.906 5.02 1 98.81 68 TYR A O 1
ATOM 563 N N . LEU A 1 69 ? 2.688 0.884 6.984 1 98.62 69 LEU A N 1
ATOM 564 C CA . LEU A 1 69 ? 3.967 0.183 6.98 1 98.62 69 LEU A CA 1
ATOM 565 C C . LEU A 1 69 ? 3.846 -1.165 6.281 1 98.62 69 LEU A C 1
ATOM 567 O O . LEU A 1 69 ? 3.029 -2.002 6.672 1 98.62 69 LEU A O 1
ATOM 571 N N . LEU A 1 70 ? 4.566 -1.363 5.227 1 98.56 70 LEU A N 1
ATOM 572 C CA . LEU A 1 70 ? 4.57 -2.594 4.441 1 98.56 70 LEU A CA 1
ATOM 573 C C . LEU A 1 70 ? 5.848 -3.389 4.68 1 98.56 70 LEU A C 1
ATOM 575 O O . LEU A 1 70 ? 6.91 -3.031 4.164 1 98.56 70 LEU A O 1
ATOM 579 N N . ARG A 1 71 ? 5.723 -4.461 5.426 1 98.19 71 ARG A N 1
ATOM 580 C CA . ARG A 1 71 ? 6.879 -5.316 5.691 1 98.19 71 ARG A CA 1
ATOM 581 C C . ARG A 1 71 ? 7.219 -6.164 4.469 1 98.19 71 ARG A C 1
ATOM 583 O O . ARG A 1 71 ? 6.395 -6.949 4 1 98.19 71 ARG A O 1
ATOM 590 N N . GLN A 1 72 ? 8.383 -5.988 4.023 1 96.88 72 GLN A N 1
ATOM 591 C CA . GLN A 1 72 ? 8.781 -6.625 2.771 1 96.88 72 GLN A CA 1
ATOM 592 C C . GLN A 1 72 ? 9.383 -8 3.02 1 96.88 72 GLN A C 1
ATOM 594 O O . GLN A 1 72 ? 9.602 -8.391 4.168 1 96.88 72 GLN A O 1
ATOM 599 N N . TYR A 1 73 ? 9.57 -8.695 1.96 1 98 73 TYR A N 1
ATOM 600 C CA . TYR A 1 73 ? 10.148 -10.031 2.025 1 98 73 TYR A CA 1
ATOM 601 C C . TYR A 1 73 ? 11.422 -10.117 1.188 1 98 73 TYR A C 1
ATOM 603 O O . TYR A 1 73 ? 12.039 -11.18 1.088 1 98 73 TYR A O 1
ATOM 611 N N . TYR A 1 74 ? 11.852 -8.984 0.624 1 96.62 74 TYR A N 1
ATOM 612 C CA . TYR A 1 74 ? 13.141 -8.875 -0.046 1 96.62 74 TYR A CA 1
ATOM 613 C C . TYR A 1 74 ? 14.188 -8.273 0.881 1 96.62 74 TYR A C 1
ATOM 615 O O . TYR A 1 74 ? 15.391 -8.359 0.613 1 96.62 74 TYR A O 1
ATOM 623 N N . SER A 1 75 ? 13.695 -7.598 1.876 1 95.81 75 SER A N 1
ATOM 624 C CA . SER A 1 75 ? 14.5 -6.906 2.877 1 95.81 75 SER A CA 1
ATOM 625 C C . SER A 1 75 ? 13.797 -6.879 4.23 1 95.81 75 SER A C 1
ATOM 627 O O . SER A 1 75 ? 12.578 -7.02 4.305 1 95.81 75 SER A O 1
ATOM 629 N N . GLU A 1 76 ? 14.586 -6.793 5.25 1 96.31 76 GLU A N 1
ATOM 630 C CA . GLU A 1 76 ? 13.992 -6.68 6.574 1 96.31 76 GLU A CA 1
ATOM 631 C C . GLU A 1 76 ? 13.617 -5.23 6.891 1 96.31 76 GLU A C 1
ATOM 633 O O . GLU A 1 76 ? 13.031 -4.949 7.938 1 96.31 76 GLU A O 1
ATOM 638 N N . ARG A 1 77 ? 13.977 -4.309 6.004 1 97.25 77 ARG A N 1
ATOM 639 C CA . ARG A 1 77 ? 13.586 -2.91 6.133 1 97.25 77 ARG A CA 1
ATOM 640 C C . ARG A 1 77 ? 12.25 -2.652 5.438 1 97.25 77 ARG A C 1
ATOM 642 O O . ARG A 1 77 ? 12.133 -2.84 4.227 1 97.25 77 ARG A O 1
ATOM 649 N N . PRO A 1 78 ? 11.242 -2.113 6.137 1 98.06 78 PRO A N 1
ATOM 650 C CA . PRO A 1 78 ? 9.906 -1.95 5.555 1 98.06 78 PRO A CA 1
ATOM 651 C C . PRO A 1 78 ? 9.828 -0.763 4.598 1 98.06 78 PRO A C 1
ATOM 653 O O . PRO A 1 78 ? 10.734 0.072 4.562 1 98.06 78 PRO A O 1
ATOM 656 N N . LEU A 1 79 ? 8.789 -0.783 3.799 1 98.44 79 LEU A N 1
ATOM 657 C CA . LEU A 1 79 ? 8.328 0.375 3.039 1 98.44 79 LEU A CA 1
ATOM 658 C C . LEU A 1 79 ? 7.191 1.083 3.768 1 98.44 79 LEU A C 1
ATOM 660 O O . LEU A 1 79 ? 6.523 0.486 4.613 1 98.44 79 LEU A O 1
ATOM 664 N N . VAL A 1 80 ? 7.055 2.34 3.432 1 98.88 80 VAL A N 1
ATOM 665 C CA . VAL A 1 80 ? 5.938 3.098 3.988 1 98.88 80 VAL A CA 1
ATOM 666 C C . VAL A 1 80 ? 5.137 3.744 2.859 1 98.88 80 VAL A C 1
ATOM 668 O O . VAL A 1 80 ? 5.695 4.469 2.031 1 98.88 80 VAL A O 1
ATOM 671 N N . TYR A 1 81 ? 3.857 3.465 2.812 1 98.88 81 TYR A N 1
ATOM 672 C CA . TYR A 1 81 ? 2.93 3.93 1.789 1 98.88 81 TYR A CA 1
ATOM 673 C C . TYR A 1 81 ? 2.023 5.031 2.332 1 98.88 81 TYR A C 1
ATOM 675 O O . TYR A 1 81 ? 1.107 4.762 3.111 1 98.88 81 TYR A O 1
ATOM 683 N N . ILE A 1 82 ? 2.314 6.27 1.933 1 98.88 82 ILE A N 1
ATOM 684 C CA . ILE A 1 82 ? 1.41 7.359 2.283 1 98.88 82 ILE A CA 1
ATOM 685 C C . ILE A 1 82 ? 0.094 7.203 1.524 1 98.88 82 ILE A C 1
ATOM 687 O O . ILE A 1 82 ? 0.083 7.164 0.292 1 98.88 82 ILE A O 1
ATOM 691 N N . TYR A 1 83 ? -0.972 7.129 2.266 1 98.5 83 TYR A N 1
ATOM 692 C CA . TYR A 1 83 ? -2.27 6.871 1.65 1 98.5 83 TYR A CA 1
ATOM 693 C C . TYR A 1 83 ? -3.025 8.172 1.404 1 98.5 83 TYR A C 1
ATOM 695 O O . TYR A 1 83 ? -3.57 8.383 0.319 1 98.5 83 TYR A O 1
ATOM 703 N N . ASP A 1 84 ? -3.131 9.055 2.416 1 98.38 84 ASP A N 1
ATOM 704 C CA . ASP A 1 84 ? -3.771 10.352 2.262 1 98.38 84 ASP A CA 1
ATOM 705 C C . ASP A 1 84 ? -2.936 11.461 2.904 1 98.38 84 ASP A C 1
ATOM 707 O O . ASP A 1 84 ? -2.246 11.219 3.9 1 98.38 84 ASP A O 1
ATOM 711 N N . LEU A 1 85 ? -2.982 12.555 2.359 1 98.69 85 LEU A N 1
ATOM 712 C CA . LEU A 1 85 ? -2.422 13.797 2.877 1 98.69 85 LEU A CA 1
ATOM 713 C C . LEU A 1 85 ? -3.312 14.984 2.525 1 98.69 85 LEU A C 1
ATOM 715 O O . LEU A 1 85 ? -3.75 15.117 1.381 1 98.69 85 LEU A O 1
ATOM 719 N N . ALA A 1 86 ? -3.633 15.773 3.533 1 98.44 86 ALA A N 1
ATOM 720 C CA . ALA A 1 86 ? -4.441 16.969 3.262 1 98.44 86 ALA A CA 1
ATOM 721 C C . ALA A 1 86 ? -4.102 18.094 4.23 1 98.44 86 ALA A C 1
ATOM 723 O O . ALA A 1 86 ? -3.715 17.844 5.375 1 98.44 86 ALA A O 1
ATOM 724 N N . VAL A 1 87 ? -4.184 19.234 3.766 1 98.31 87 VAL A N 1
ATOM 725 C CA . VAL A 1 87 ? -4.113 20.484 4.52 1 98.31 87 VAL A CA 1
ATOM 726 C C . VAL A 1 87 ? -5.395 21.281 4.309 1 98.31 87 VAL A C 1
ATOM 728 O O . VAL A 1 87 ? -5.883 21.406 3.184 1 98.31 87 VAL A O 1
ATOM 731 N N 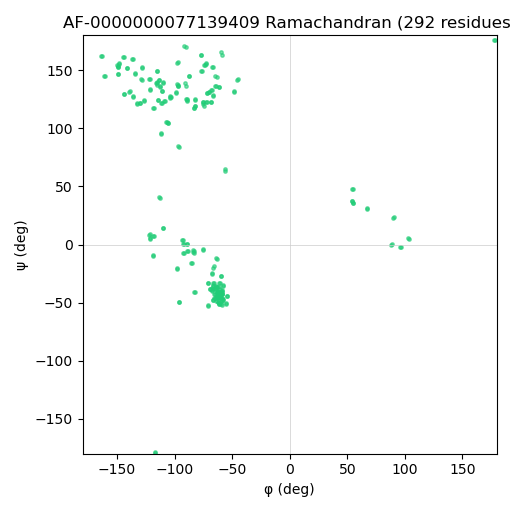. GLN A 1 88 ? -5.953 21.781 5.375 1 98.19 88 GLN A N 1
ATOM 732 C CA . GLN A 1 88 ? -7.113 22.641 5.211 1 98.19 88 GLN A CA 1
ATOM 733 C C . GLN A 1 88 ? -6.879 23.672 4.105 1 98.19 88 GLN A C 1
ATOM 735 O O . GLN A 1 88 ? -5.797 24.266 4.016 1 98.19 88 GLN A O 1
ATOM 740 N N . SER A 1 89 ? -7.922 23.922 3.359 1 96.62 89 SER A N 1
ATOM 741 C CA . SER A 1 89 ? -7.797 24.688 2.125 1 96.62 89 SER A CA 1
ATOM 742 C C . SER A 1 89 ? -7.242 26.094 2.398 1 96.62 89 SER A C 1
ATOM 744 O O . SER A 1 89 ? -6.359 26.562 1.681 1 96.62 89 SER A O 1
ATOM 746 N N . HIS A 1 90 ? -7.676 26.75 3.416 1 95.12 90 HIS A N 1
ATOM 747 C CA . HIS A 1 90 ? -7.289 28.125 3.705 1 95.12 90 HIS A CA 1
ATOM 748 C C . HIS A 1 90 ? -5.871 28.188 4.27 1 95.12 90 HIS A C 1
ATOM 750 O O . HIS A 1 90 ? -5.32 29.281 4.445 1 95.12 90 HIS A O 1
ATOM 756 N N . LEU A 1 91 ? -5.25 27.062 4.492 1 96.44 91 LEU A N 1
ATOM 757 C CA . LEU A 1 91 ? -3.904 27.031 5.051 1 96.44 91 LEU A CA 1
ATOM 758 C C . LEU A 1 91 ? -2.932 26.375 4.078 1 96.44 91 LEU A C 1
ATOM 760 O O . LEU A 1 91 ? -1.792 26.062 4.438 1 96.44 91 LEU A O 1
ATOM 764 N N . GLN A 1 92 ? -3.379 26.094 2.9 1 94.69 92 GLN A N 1
ATOM 765 C CA . GLN A 1 92 ? -2.537 25.469 1.882 1 94.69 92 GLN A CA 1
ATOM 766 C C . GLN A 1 92 ? -1.515 26.469 1.335 1 94.69 92 GLN A C 1
ATOM 768 O O . GLN A 1 92 ? -1.645 27.672 1.538 1 94.69 92 GLN A O 1
ATOM 773 N N . ARG A 1 93 ? -0.474 25.922 0.838 1 92.56 93 ARG A N 1
ATOM 774 C CA . ARG A 1 93 ? 0.6 26.688 0.211 1 92.56 93 ARG A CA 1
ATOM 775 C C . ARG A 1 93 ? 1.326 27.547 1.236 1 92.56 93 ARG A C 1
ATOM 777 O O . ARG A 1 93 ? 1.769 28.656 0.92 1 92.56 93 ARG A O 1
ATOM 784 N N . LYS A 1 94 ? 1.354 27.031 2.434 1 94.12 94 LYS A N 1
ATOM 785 C CA . LYS A 1 94 ? 2.045 27.734 3.514 1 94.12 94 LYS A CA 1
ATOM 786 C C . LYS A 1 94 ? 3.139 26.859 4.121 1 94.12 94 LYS A C 1
ATOM 788 O O . LYS A 1 94 ? 3.631 27.141 5.215 1 94.12 94 LYS A O 1
ATOM 793 N N . GLY A 1 95 ? 3.41 25.719 3.494 1 95.38 95 GLY A N 1
ATOM 794 C CA . GLY A 1 95 ? 4.527 24.891 3.91 1 95.38 95 GLY A CA 1
ATOM 795 C C . GLY A 1 95 ? 4.125 23.766 4.848 1 95.38 95 GLY A C 1
ATOM 796 O O . GLY A 1 95 ? 4.957 22.953 5.238 1 95.38 95 GLY A O 1
ATOM 797 N N . ILE A 1 96 ? 2.883 23.688 5.199 1 97.06 96 ILE A N 1
ATOM 798 C CA . ILE A 1 96 ? 2.406 22.703 6.156 1 97.06 96 ILE A CA 1
ATOM 799 C C . ILE A 1 96 ? 2.566 21.297 5.574 1 97.06 96 ILE A C 1
ATOM 801 O O . ILE A 1 96 ? 3.084 20.391 6.242 1 97.06 96 ILE A O 1
ATOM 805 N N . GLY A 1 97 ? 2.162 21.109 4.316 1 97.81 97 GLY A N 1
ATOM 806 C CA . GLY A 1 97 ? 2.336 19.828 3.654 1 97.81 97 GLY A CA 1
ATOM 807 C C . GLY A 1 97 ? 3.787 19.391 3.584 1 97.81 97 GLY A C 1
ATOM 808 O O . GLY A 1 97 ? 4.098 18.219 3.838 1 97.81 97 GLY A O 1
ATOM 809 N N . LYS A 1 98 ? 4.613 20.344 3.275 1 97.25 98 LYS A N 1
ATOM 810 C CA . LYS A 1 98 ? 6.047 20.062 3.195 1 97.25 98 LYS A CA 1
ATOM 811 C C . LYS A 1 98 ? 6.59 19.594 4.535 1 97.25 98 LYS A C 1
ATOM 813 O O . LYS A 1 98 ? 7.402 18.656 4.59 1 97.25 98 LYS A O 1
ATOM 818 N N . SER A 1 99 ? 6.188 20.203 5.559 1 97.38 99 SER A N 1
ATOM 819 C CA . SER A 1 99 ? 6.633 19.828 6.898 1 97.38 99 SER A CA 1
ATOM 820 C C . SER A 1 99 ? 6.164 18.422 7.266 1 97.38 99 SER A C 1
ATOM 822 O O . SER A 1 99 ? 6.867 17.688 7.961 1 97.38 99 SER A O 1
ATOM 824 N N . LEU A 1 100 ? 4.941 18.047 6.82 1 98.44 100 LEU A N 1
ATOM 825 C CA . LEU A 1 100 ? 4.43 16.688 7.055 1 98.44 100 LEU A CA 1
ATOM 826 C C . LEU A 1 100 ? 5.293 15.656 6.348 1 98.44 100 LEU A C 1
ATOM 828 O O . LEU A 1 100 ? 5.684 14.656 6.949 1 98.44 100 LEU A O 1
ATOM 832 N N . ILE A 1 101 ? 5.656 15.883 5.098 1 98.62 101 ILE A N 1
ATOM 833 C CA . ILE A 1 101 ? 6.5 14.984 4.324 1 98.62 101 ILE A CA 1
ATOM 834 C C . ILE A 1 101 ? 7.871 14.859 4.984 1 98.62 101 ILE A C 1
ATOM 836 O O . ILE A 1 101 ? 8.391 13.758 5.156 1 98.62 101 ILE A O 1
ATOM 840 N N . ALA A 1 102 ? 8.414 15.984 5.387 1 98.25 102 ALA A N 1
ATOM 841 C CA . ALA A 1 102 ? 9.711 15.969 6.062 1 98.25 102 ALA A CA 1
ATOM 842 C C . ALA A 1 102 ? 9.648 15.148 7.348 1 98.25 102 ALA A C 1
ATOM 844 O O . ALA A 1 102 ? 10.57 14.391 7.656 1 98.25 102 ALA A O 1
ATOM 845 N N . SER A 1 103 ? 8.609 15.297 8.055 1 98.44 103 SER A N 1
ATOM 846 C CA . SER A 1 103 ? 8.461 14.633 9.344 1 98.44 103 SER A CA 1
ATOM 847 C C . SER A 1 103 ? 8.367 13.125 9.188 1 98.44 103 SER A C 1
ATOM 849 O O . SER A 1 103 ? 9.047 12.375 9.891 1 98.44 103 SER A O 1
ATOM 851 N N . ILE A 1 104 ? 7.527 12.664 8.273 1 98.75 104 ILE A N 1
ATOM 852 C CA . ILE A 1 104 ? 7.391 11.219 8.117 1 98.75 104 ILE A CA 1
ATOM 853 C C . ILE A 1 104 ? 8.688 10.641 7.562 1 98.75 104 ILE A C 1
ATOM 855 O O . ILE A 1 104 ? 9.109 9.555 7.965 1 98.75 104 ILE A O 1
ATOM 859 N N . ASN A 1 105 ? 9.336 11.312 6.629 1 98.75 105 ASN A N 1
ATOM 860 C CA . ASN A 1 105 ? 10.609 10.828 6.102 1 98.75 105 ASN A CA 1
ATOM 861 C C . ASN A 1 105 ? 11.664 10.727 7.199 1 98.75 105 ASN A C 1
ATOM 863 O O . ASN A 1 105 ? 12.391 9.734 7.273 1 98.75 105 ASN A O 1
ATOM 867 N N . SER A 1 106 ? 11.734 11.742 8 1 98.62 106 SER A N 1
ATOM 868 C CA . SER A 1 106 ? 12.68 11.742 9.109 1 98.62 106 SER A CA 1
ATOM 869 C C . SER A 1 106 ? 12.398 10.602 10.078 1 98.62 106 SER A C 1
ATOM 871 O O . SER A 1 106 ? 13.305 9.875 10.477 1 98.62 106 SER A O 1
ATOM 873 N N . TYR A 1 107 ? 11.164 10.461 10.5 1 98.62 107 TYR A N 1
ATOM 874 C CA . TYR A 1 107 ? 10.75 9.383 11.398 1 98.62 107 TYR A CA 1
ATOM 875 C C . TYR A 1 107 ? 11.117 8.023 10.82 1 98.62 107 TYR A C 1
ATOM 877 O O . TYR A 1 107 ? 11.688 7.18 11.523 1 98.62 107 TYR A O 1
ATOM 885 N N . CYS A 1 108 ? 10.75 7.777 9.547 1 98.69 108 CYS A N 1
ATOM 886 C CA . CYS A 1 108 ? 10.984 6.488 8.898 1 98.69 108 CYS A CA 1
ATOM 887 C C . CYS A 1 108 ? 12.469 6.211 8.758 1 98.69 108 CYS A C 1
ATOM 889 O O . CYS A 1 108 ? 12.914 5.066 8.906 1 98.69 108 CYS A O 1
ATOM 891 N N . LYS A 1 109 ? 13.188 7.234 8.469 1 98.5 109 LYS A N 1
ATOM 892 C CA . LYS A 1 109 ? 14.641 7.09 8.398 1 98.5 109 LYS A CA 1
ATOM 893 C C . LYS A 1 109 ? 15.211 6.656 9.75 1 98.5 109 LYS A C 1
ATOM 895 O O . LYS A 1 109 ? 16 5.715 9.82 1 98.5 109 LYS A O 1
ATOM 900 N N . GLU A 1 110 ? 14.844 7.359 10.75 1 98.31 110 GLU A N 1
ATOM 901 C CA . GLU A 1 110 ? 15.312 7.062 12.102 1 98.31 110 GLU A CA 1
ATOM 902 C C . GLU A 1 110 ? 14.953 5.637 12.508 1 98.31 110 GLU A C 1
ATOM 904 O O . GLU A 1 110 ? 15.719 4.98 13.211 1 98.31 110 GLU A O 1
ATOM 909 N N . LYS A 1 111 ? 13.797 5.145 12.047 1 97.94 111 LYS A N 1
ATOM 910 C CA . LYS A 1 111 ? 13.305 3.822 12.438 1 97.94 111 LYS A CA 1
ATOM 911 C C . LYS A 1 111 ? 13.828 2.744 11.484 1 97.94 111 LYS A C 1
ATOM 913 O O . LYS A 1 111 ? 13.508 1.565 11.648 1 97.94 111 LYS A O 1
ATOM 918 N N . GLY A 1 112 ? 14.508 3.117 10.453 1 97.75 112 GLY A N 1
ATOM 919 C CA . GLY A 1 112 ? 15.195 2.15 9.609 1 97.75 112 GLY A CA 1
ATOM 920 C C . GLY A 1 112 ? 14.336 1.638 8.469 1 97.75 112 GLY A C 1
ATOM 921 O O . GLY A 1 112 ? 14.531 0.519 7.988 1 97.75 112 GLY A O 1
ATOM 922 N N . MET A 1 113 ? 13.328 2.395 8.078 1 98 113 MET A N 1
ATOM 923 C CA . MET A 1 113 ? 12.547 2.021 6.902 1 98 113 MET A CA 1
ATOM 924 C C . MET A 1 113 ? 13.336 2.27 5.621 1 98 113 MET A C 1
ATOM 926 O O . MET A 1 113 ? 14.281 3.061 5.613 1 98 113 MET A O 1
ATOM 930 N N . GLU A 1 114 ? 13.008 1.555 4.602 1 97.94 114 GLU A N 1
ATOM 931 C CA . GLU A 1 114 ? 13.773 1.608 3.355 1 97.94 114 GLU A CA 1
ATOM 932 C C . GLU A 1 114 ? 13.336 2.793 2.496 1 97.94 114 GLU A C 1
ATOM 934 O O . GLU A 1 114 ? 14.18 3.457 1.88 1 97.94 114 GLU A O 1
ATOM 939 N N . GLU A 1 115 ? 12.062 2.975 2.484 1 98.06 115 GLU A N 1
ATOM 940 C CA . GLU A 1 115 ? 11.5 3.922 1.527 1 98.06 115 GLU A CA 1
ATOM 941 C C . GLU A 1 115 ? 10.102 4.367 1.948 1 98.06 115 GLU A C 1
ATOM 943 O O . GLU A 1 115 ? 9.359 3.602 2.566 1 98.06 115 GLU A O 1
ATOM 948 N N . VAL A 1 116 ? 9.852 5.609 1.641 1 98.88 116 VAL A N 1
ATOM 949 C CA . VAL A 1 116 ? 8.484 6.117 1.697 1 98.88 116 VAL A CA 1
ATOM 950 C C . VAL A 1 116 ? 7.969 6.383 0.284 1 98.88 116 VAL A C 1
ATOM 952 O O . VAL A 1 116 ? 8.711 6.895 -0.563 1 98.88 116 VAL A O 1
ATOM 955 N N . PHE A 1 117 ? 6.656 6.027 0.042 1 98.81 117 PHE A N 1
ATOM 956 C CA . PHE A 1 117 ? 6.145 6.344 -1.286 1 98.81 117 PHE A CA 1
ATOM 957 C C . PHE A 1 117 ? 4.672 6.742 -1.22 1 98.81 117 PHE A C 1
ATOM 959 O O . PHE A 1 117 ? 4.02 6.555 -0.191 1 98.81 117 PHE A O 1
ATOM 966 N N . VAL A 1 118 ? 4.25 7.391 -2.273 1 98.69 118 VAL A N 1
ATOM 967 C CA . VAL A 1 118 ? 2.885 7.887 -2.404 1 98.69 118 VAL A CA 1
ATOM 968 C C . VAL A 1 118 ? 2.467 7.867 -3.873 1 98.69 118 VAL A C 1
ATOM 970 O O . VAL A 1 118 ? 3.316 7.848 -4.766 1 98.69 118 VAL A O 1
ATOM 973 N N . GLN A 1 119 ? 1.194 7.805 -4.109 1 97.75 119 GLN A N 1
ATOM 974 C CA . GLN A 1 119 ? 0.642 7.887 -5.457 1 97.75 119 GLN A CA 1
ATOM 975 C C . GLN A 1 119 ? -0.212 9.141 -5.625 1 97.75 119 GLN A C 1
ATOM 977 O O . GLN A 1 119 ? -0.984 9.492 -4.73 1 97.75 119 GLN A O 1
ATOM 982 N N . ALA A 1 120 ? -0.074 9.75 -6.715 1 97.62 120 ALA A N 1
ATOM 983 C CA . ALA A 1 120 ? -0.878 10.914 -7.066 1 97.62 120 ALA A CA 1
ATOM 984 C C . ALA A 1 120 ? -1.505 10.75 -8.453 1 97.62 120 ALA A C 1
ATOM 986 O O . ALA A 1 120 ? -0.865 10.242 -9.375 1 97.62 120 ALA A O 1
ATOM 987 N N . ASP A 1 121 ? -2.74 11.227 -8.594 1 96.44 121 ASP A N 1
ATOM 988 C CA . ASP A 1 121 ? -3.414 11.188 -9.883 1 96.44 121 ASP A CA 1
ATOM 989 C C . ASP A 1 121 ? -2.656 12.008 -10.93 1 96.44 121 ASP A C 1
ATOM 991 O O . ASP A 1 121 ? -2.236 13.133 -10.648 1 96.44 121 ASP A O 1
ATOM 995 N N . LEU A 1 122 ? -2.525 11.438 -12.07 1 95.12 122 LEU A N 1
ATOM 996 C CA . LEU A 1 122 ? -1.804 12.117 -13.148 1 95.12 122 LEU A CA 1
ATOM 997 C C . LEU A 1 122 ? -2.471 13.445 -13.5 1 95.12 122 LEU A C 1
ATOM 999 O O . LEU A 1 122 ? -1.799 14.391 -13.914 1 95.12 122 LEU A O 1
ATOM 1003 N N . ALA A 1 123 ? -3.732 13.586 -13.281 1 95.06 123 ALA A N 1
ATOM 1004 C CA . ALA A 1 123 ? -4.5 14.781 -13.633 1 95.06 123 ALA A CA 1
ATOM 1005 C C . ALA A 1 123 ? -4.383 15.844 -12.547 1 95.06 123 ALA A C 1
ATOM 1007 O O . ALA A 1 123 ? -4.824 16.984 -12.734 1 95.06 123 ALA A O 1
ATOM 1008 N N . ASP A 1 124 ? -3.766 15.531 -11.43 1 95.38 124 ASP A N 1
ATOM 1009 C CA . ASP A 1 124 ? -3.648 16.438 -10.297 1 95.38 124 ASP A CA 1
ATOM 1010 C C . ASP A 1 124 ? -2.305 17.172 -10.312 1 95.38 124 ASP A C 1
ATOM 1012 O O . ASP A 1 124 ? -1.404 16.828 -9.539 1 95.38 124 ASP A O 1
ATOM 1016 N N . ASP A 1 125 ? -2.258 18.219 -11.047 1 95.81 125 ASP A N 1
ATOM 1017 C CA . ASP A 1 125 ? -1.015 18.969 -11.242 1 95.81 125 ASP A CA 1
ATOM 1018 C C . ASP A 1 125 ? -0.482 19.5 -9.914 1 95.81 125 ASP A C 1
ATOM 1020 O O . ASP A 1 125 ? 0.731 19.547 -9.695 1 95.81 125 ASP A O 1
ATOM 1024 N N . TYR A 1 126 ? -1.311 19.906 -9.117 1 94.75 126 TYR A N 1
ATOM 1025 C CA . TYR A 1 126 ? -0.909 20.453 -7.828 1 94.75 126 TYR A CA 1
ATOM 1026 C C . TYR A 1 126 ? -0.2 19.406 -6.98 1 94.75 126 TYR A C 1
ATOM 1028 O O . TYR A 1 126 ? 0.865 19.672 -6.418 1 94.75 126 TYR A O 1
ATOM 1036 N N . ALA A 1 127 ? -0.854 18.203 -6.891 1 96.31 127 ALA A N 1
ATOM 1037 C CA . ALA A 1 127 ? -0.229 17.109 -6.145 1 96.31 127 ALA A CA 1
ATOM 1038 C C . ALA A 1 127 ? 1.109 16.719 -6.762 1 96.31 127 ALA A C 1
ATOM 1040 O O . ALA A 1 127 ? 2.086 16.484 -6.047 1 96.31 127 ALA A O 1
ATOM 1041 N N . LEU A 1 128 ? 1.146 16.641 -8.078 1 97.69 128 LEU A N 1
ATOM 1042 C CA . LEU A 1 128 ? 2.371 16.266 -8.781 1 97.69 128 LEU A CA 1
ATOM 1043 C C . LEU A 1 128 ? 3.496 17.25 -8.469 1 97.69 128 LEU A C 1
ATOM 1045 O O . LEU A 1 128 ? 4.602 16.828 -8.117 1 97.69 128 LEU A O 1
ATOM 1049 N N . ASP A 1 129 ? 3.24 18.5 -8.562 1 97.19 129 ASP A N 1
ATOM 1050 C CA . ASP A 1 129 ? 4.223 19.547 -8.266 1 97.19 129 ASP A CA 1
ATOM 1051 C C . ASP A 1 129 ? 4.648 19.5 -6.801 1 97.19 129 ASP A C 1
ATOM 1053 O O . ASP A 1 129 ? 5.824 19.688 -6.488 1 97.19 129 ASP A O 1
ATOM 1057 N N . PHE A 1 130 ? 3.717 19.281 -5.969 1 98.06 130 PHE A N 1
ATOM 1058 C CA . PHE A 1 130 ? 3.965 19.234 -4.535 1 98.06 130 PHE A CA 1
ATOM 1059 C C . PHE A 1 130 ? 4.973 18.125 -4.203 1 98.06 130 PHE A C 1
ATOM 1061 O O . PHE A 1 130 ? 5.977 18.391 -3.537 1 98.06 130 PHE A O 1
ATOM 1068 N N . TYR A 1 131 ? 4.73 16.875 -4.688 1 98.31 131 TYR A N 1
ATOM 1069 C CA . TYR A 1 131 ? 5.594 15.758 -4.344 1 98.31 131 TYR A CA 1
ATOM 1070 C C . TYR A 1 131 ? 6.953 15.883 -5.023 1 98.31 131 TYR A C 1
ATOM 1072 O O . TYR A 1 131 ? 7.973 15.477 -4.461 1 98.31 131 TYR A O 1
ATOM 1080 N N . LYS A 1 132 ? 6.957 16.438 -6.184 1 97.56 132 LYS A N 1
ATOM 1081 C CA . LYS A 1 132 ? 8.234 16.734 -6.82 1 97.56 132 LYS A CA 1
ATOM 1082 C C . LYS A 1 132 ? 9.039 17.734 -5.996 1 97.56 132 LYS A C 1
ATOM 1084 O O . LYS A 1 132 ? 10.234 17.531 -5.754 1 97.56 132 LYS A O 1
ATOM 1089 N N . ALA A 1 133 ? 8.438 18.75 -5.535 1 97.12 133 ALA A N 1
ATOM 1090 C CA . ALA A 1 133 ? 9.086 19.828 -4.789 1 97.12 133 ALA A CA 1
ATOM 1091 C C . ALA A 1 133 ? 9.594 19.344 -3.436 1 97.12 133 ALA A C 1
ATOM 1093 O O . ALA A 1 133 ? 10.523 19.922 -2.865 1 97.12 133 ALA A O 1
ATOM 1094 N N . THR A 1 134 ? 8.984 18.328 -2.943 1 97.69 134 THR A N 1
ATOM 1095 C CA . THR A 1 134 ? 9.383 17.812 -1.635 1 97.69 134 THR A CA 1
ATOM 1096 C C . THR A 1 134 ? 10.422 16.703 -1.777 1 97.69 134 THR A C 1
ATOM 1098 O O . THR A 1 134 ? 10.75 16.031 -0.802 1 97.69 134 THR A O 1
ATOM 1101 N N . GLY A 1 135 ? 10.852 16.438 -3.039 1 97.69 135 GLY A N 1
ATOM 1102 C CA . GLY A 1 135 ? 11.977 15.539 -3.24 1 97.69 135 GLY A CA 1
ATOM 1103 C C . GLY A 1 135 ? 11.547 14.156 -3.711 1 97.69 135 GLY A C 1
ATOM 1104 O O . GLY A 1 135 ? 12.367 13.242 -3.787 1 97.69 135 GLY A O 1
ATOM 1105 N N . GLY A 1 136 ? 10.234 13.969 -3.98 1 98.44 136 GLY A N 1
ATOM 1106 C CA . GLY A 1 136 ? 9.773 12.695 -4.508 1 98.44 136 GLY A CA 1
ATOM 1107 C C . GLY A 1 136 ? 10.266 12.422 -5.918 1 98.44 136 GLY A C 1
ATOM 1108 O O . GLY A 1 136 ? 10.242 13.312 -6.773 1 98.44 136 GLY A O 1
ATOM 1109 N N . ARG A 1 137 ? 10.789 11.18 -6.168 1 98.38 137 ARG A N 1
ATOM 1110 C CA . ARG A 1 137 ? 11.172 10.742 -7.508 1 98.38 137 ARG A CA 1
ATOM 1111 C C . ARG A 1 137 ? 10.008 10.07 -8.219 1 98.38 137 ARG A C 1
ATOM 1113 O O . ARG A 1 137 ? 9.422 9.117 -7.703 1 98.38 137 ARG A O 1
ATOM 1120 N N . PRO A 1 138 ? 9.68 10.523 -9.344 1 97.94 138 PRO A N 1
ATOM 1121 C CA . PRO A 1 138 ? 8.461 10.039 -10.008 1 97.94 138 PRO A CA 1
ATOM 1122 C C . PRO A 1 138 ? 8.703 8.797 -10.852 1 97.94 138 PRO A C 1
ATOM 1124 O O . PRO A 1 138 ? 9.797 8.625 -11.414 1 97.94 138 PRO A O 1
ATOM 1127 N N . GLU A 1 139 ? 7.758 7.965 -10.867 1 97.25 139 GLU A N 1
ATOM 1128 C CA . GLU A 1 139 ? 7.602 6.855 -11.797 1 97.25 139 GLU A CA 1
ATOM 1129 C C . GLU A 1 139 ? 6.164 6.758 -12.305 1 97.25 139 GLU A C 1
ATOM 1131 O O . GLU A 1 139 ? 5.223 6.73 -11.516 1 97.25 139 GLU A O 1
ATOM 1136 N N . ASP A 1 140 ? 6.023 6.715 -13.625 1 96.19 140 ASP A N 1
ATOM 1137 C CA . ASP A 1 140 ? 4.68 6.602 -14.18 1 96.19 140 ASP A CA 1
ATOM 1138 C C . ASP A 1 140 ? 4.141 5.18 -14.031 1 96.19 140 ASP A C 1
ATOM 1140 O O . ASP A 1 140 ? 4.73 4.23 -14.555 1 96.19 140 ASP A O 1
ATOM 1144 N N . VAL A 1 141 ? 2.992 5.09 -13.352 1 97.94 141 VAL A N 1
ATOM 1145 C CA . VAL A 1 141 ? 2.379 3.779 -13.141 1 97.94 141 VAL A CA 1
ATOM 1146 C C . VAL A 1 141 ? 0.876 3.867 -13.398 1 97.94 141 VAL A C 1
ATOM 1148 O O . VAL A 1 141 ? 0.315 4.965 -13.461 1 97.94 141 VAL A O 1
ATOM 1151 N N . VAL A 1 142 ? 0.295 2.732 -13.656 1 98 142 VAL A N 1
ATOM 1152 C CA . VAL A 1 142 ? -1.154 2.6 -13.758 1 98 142 VAL A CA 1
ATOM 1153 C C . VAL A 1 142 ? -1.688 1.828 -12.555 1 98 142 VAL A C 1
ATOM 1155 O O . VAL A 1 142 ? -1.17 0.762 -12.211 1 98 142 VAL A O 1
ATOM 1158 N N . HIS A 1 143 ? -2.596 2.48 -11.875 1 98 143 HIS A N 1
ATOM 1159 C CA . HIS A 1 143 ? -3.34 1.832 -10.805 1 98 143 HIS A CA 1
ATOM 1160 C C . HIS A 1 143 ? -4.52 1.039 -11.352 1 98 143 HIS A C 1
ATOM 1162 O O . HIS A 1 143 ? -5.41 1.604 -11.992 1 98 143 HIS A O 1
ATOM 1168 N N . PHE A 1 144 ? -4.523 -0.292 -11.164 1 98.56 144 PHE A N 1
ATOM 1169 C CA . PHE A 1 144 ? -5.664 -1.135 -11.5 1 98.56 144 PHE A CA 1
ATOM 1170 C C . PHE A 1 144 ? -6.441 -1.521 -10.25 1 98.56 144 PHE A C 1
ATOM 1172 O O . PHE A 1 144 ? -5.859 -2.018 -9.281 1 98.56 144 PHE A O 1
ATOM 1179 N N . TYR A 1 145 ? -7.727 -1.283 -10.25 1 98.12 145 TYR A N 1
ATOM 1180 C CA . TYR A 1 145 ? -8.508 -1.682 -9.086 1 98.12 145 TYR A CA 1
ATOM 1181 C C . TYR A 1 145 ? -9.633 -2.631 -9.477 1 98.12 145 TYR A C 1
ATOM 1183 O O . TYR A 1 145 ? -10.188 -2.523 -10.578 1 98.12 145 TYR A O 1
ATOM 1191 N N . TYR A 1 146 ? -9.922 -3.617 -8.641 1 98.38 146 TYR A N 1
ATOM 1192 C CA . TYR A 1 146 ? -10.984 -4.613 -8.711 1 98.38 146 TYR A CA 1
ATOM 1193 C C . TYR A 1 146 ? -12.008 -4.395 -7.609 1 98.38 146 TYR A C 1
ATOM 1195 O O . TYR A 1 146 ? -11.812 -4.832 -6.469 1 98.38 146 TYR A O 1
ATOM 1203 N N . PRO A 1 147 ? -13.125 -3.682 -7.918 1 95.69 147 PRO A N 1
ATOM 1204 C CA . PRO A 1 147 ? -14.156 -3.57 -6.887 1 95.69 147 PRO A CA 1
ATOM 1205 C C . PRO A 1 147 ? -14.789 -4.914 -6.539 1 95.69 147 PRO A C 1
ATOM 1207 O O . PRO A 1 147 ? -15.039 -5.734 -7.43 1 95.69 147 PRO A O 1
ATOM 1210 N N . LEU A 1 148 ? -14.977 -5.156 -5.246 1 95.69 148 LEU A N 1
ATOM 1211 C CA . LEU A 1 148 ? -15.469 -6.465 -4.824 1 95.69 148 LEU A CA 1
ATOM 1212 C C . LEU A 1 148 ? -16.922 -6.375 -4.367 1 95.69 148 LEU A C 1
ATOM 1214 O O . LEU A 1 148 ? -17.359 -5.328 -3.898 1 95.69 148 LEU A O 1
ATOM 1218 N N . MET B 1 1 ? -5.285 -25.969 -19.516 1 55.38 1 MET B N 1
ATOM 1219 C CA . MET B 1 1 ? -4.797 -25.328 -18.297 1 55.38 1 MET B CA 1
ATOM 1220 C C . MET B 1 1 ? -3.959 -26.297 -17.469 1 55.38 1 MET B C 1
ATOM 1222 O O . MET B 1 1 ? -4.316 -27.469 -17.344 1 55.38 1 MET B O 1
ATOM 1226 N N . GLU B 1 2 ? -2.512 -26 -17.453 1 65.31 2 GLU B N 1
ATOM 1227 C CA . GLU B 1 2 ? -1.729 -26.922 -16.625 1 65.31 2 GLU B CA 1
ATOM 1228 C C . GLU B 1 2 ? -2.363 -27.109 -15.258 1 65.31 2 GLU B C 1
ATOM 1230 O O . GLU B 1 2 ? -3.082 -26.234 -14.773 1 65.31 2 GLU B O 1
ATOM 1235 N N . ASN B 1 3 ? -2.525 -28.25 -14.828 1 83.44 3 ASN B N 1
ATOM 1236 C CA . ASN B 1 3 ? -3.166 -28.625 -13.57 1 83.44 3 ASN B CA 1
ATOM 1237 C C . ASN B 1 3 ? -2.494 -27.953 -12.375 1 83.44 3 ASN B C 1
ATOM 1239 O O . ASN B 1 3 ? -1.755 -28.594 -11.633 1 83.44 3 ASN B O 1
ATOM 1243 N N . VAL B 1 4 ? -2.549 -26.641 -12.25 1 89.19 4 VAL B N 1
ATOM 1244 C CA . VAL B 1 4 ? -1.955 -25.969 -11.102 1 89.19 4 VAL B CA 1
ATOM 1245 C C . VAL B 1 4 ? -2.988 -25.828 -9.992 1 89.19 4 VAL B C 1
ATOM 1247 O O . VAL B 1 4 ? -4.188 -25.703 -10.258 1 89.19 4 VAL B O 1
ATOM 1250 N N . GLU B 1 5 ? -2.537 -26.062 -8.766 1 95.62 5 GLU B N 1
ATOM 1251 C CA . GLU B 1 5 ? -3.338 -25.844 -7.566 1 95.62 5 GLU B CA 1
ATOM 1252 C C . GLU B 1 5 ? -2.986 -24.5 -6.914 1 95.62 5 GLU B C 1
ATOM 1254 O O . GLU B 1 5 ? -1.81 -24.188 -6.719 1 95.62 5 GLU B O 1
ATOM 1259 N N . ILE B 1 6 ? -4.016 -23.734 -6.613 1 97.62 6 ILE B N 1
ATOM 1260 C CA . ILE B 1 6 ? -3.789 -22.453 -5.953 1 97.62 6 ILE B CA 1
ATOM 1261 C C . ILE B 1 6 ? -3.979 -22.609 -4.445 1 97.62 6 ILE B C 1
ATOM 1263 O O . ILE B 1 6 ? -4.918 -23.281 -3.996 1 97.62 6 ILE B O 1
ATOM 1267 N N . LYS B 1 7 ? -3.119 -22.047 -3.717 1 97.69 7 LYS B N 1
ATOM 1268 C CA . LYS B 1 7 ? -3.133 -22.141 -2.26 1 97.69 7 LYS B CA 1
ATOM 1269 C C . LYS B 1 7 ? -2.789 -20.797 -1.625 1 97.69 7 LYS B C 1
ATOM 1271 O O . LYS B 1 7 ? -1.831 -20.141 -2.035 1 97.69 7 LYS B O 1
ATOM 1276 N N . LYS B 1 8 ? -3.619 -20.359 -0.629 1 98.62 8 LYS B N 1
ATOM 1277 C CA . LYS B 1 8 ? -3.193 -19.281 0.257 1 98.62 8 LYS B CA 1
ATOM 1278 C C . LYS B 1 8 ? -2.303 -19.812 1.378 1 98.62 8 LYS B C 1
ATOM 1280 O O . LYS B 1 8 ? -2.693 -20.719 2.113 1 98.62 8 LYS B O 1
ATOM 1285 N N . LEU B 1 9 ? -1.158 -19.281 1.526 1 98.75 9 LEU B N 1
ATOM 1286 C CA . LEU B 1 9 ? -0.192 -19.797 2.486 1 98.75 9 LEU B CA 1
ATOM 1287 C C . LEU B 1 9 ? -0.55 -19.375 3.906 1 98.75 9 LEU B C 1
ATOM 1289 O O . LEU B 1 9 ? -1.195 -18.344 4.102 1 98.75 9 LEU B O 1
ATOM 1293 N N . THR B 1 10 ? -0.203 -20.203 4.828 1 97.56 10 THR B N 1
ATOM 1294 C CA . THR B 1 10 ? -0.272 -19.922 6.254 1 97.56 10 THR B CA 1
ATOM 1295 C C . THR B 1 10 ? 1.12 -19.953 6.879 1 97.56 10 THR B C 1
ATOM 1297 O O . THR B 1 10 ? 2.117 -20.141 6.18 1 97.56 10 THR B O 1
ATOM 1300 N N . SER B 1 11 ? 1.144 -19.719 8.195 1 96.5 11 SER B N 1
ATOM 1301 C CA . SER B 1 11 ? 2.418 -19.703 8.906 1 96.5 11 SER B CA 1
ATOM 1302 C C . SER B 1 11 ? 3.104 -21.062 8.844 1 96.5 11 SER B C 1
ATOM 1304 O O . SER B 1 11 ? 4.312 -21.172 9.07 1 96.5 11 SER B O 1
ATOM 1306 N N . SER B 1 12 ? 2.477 -22.109 8.43 1 97.44 12 SER B N 1
ATOM 1307 C CA . SER B 1 12 ? 3.049 -23.453 8.359 1 97.44 12 SER B CA 1
ATOM 1308 C C . SER B 1 12 ? 3.652 -23.734 6.988 1 97.44 12 SER B C 1
ATOM 1310 O O . SER B 1 12 ? 4.23 -24.797 6.758 1 97.44 12 SER B O 1
ATOM 1312 N N . ASP B 1 13 ? 3.57 -22.75 6.109 1 98.38 13 ASP B N 1
ATOM 1313 C CA . ASP B 1 13 ? 3.957 -22.984 4.723 1 98.38 13 ASP B CA 1
ATOM 1314 C C . ASP B 1 13 ? 5.207 -22.188 4.359 1 98.38 13 ASP B C 1
ATOM 1316 O O . ASP B 1 13 ? 5.301 -21.641 3.258 1 98.38 13 ASP B O 1
ATOM 1320 N N . LEU B 1 14 ? 6.184 -22.125 5.297 1 98.5 14 LEU B N 1
ATOM 1321 C CA . LEU B 1 14 ? 7.379 -21.328 5.074 1 98.5 14 LEU B CA 1
ATOM 1322 C C . LEU B 1 14 ? 8.133 -21.797 3.834 1 98.5 14 LEU B C 1
ATOM 1324 O O . LEU B 1 14 ? 8.609 -20.984 3.049 1 98.5 14 LEU B O 1
ATOM 1328 N N . GLU B 1 15 ? 8.242 -23.062 3.607 1 98.44 15 GLU B N 1
ATOM 1329 C CA . GLU B 1 15 ? 9 -23.594 2.482 1 98.44 15 GLU B CA 1
ATOM 1330 C C . GLU B 1 15 ? 8.414 -23.125 1.151 1 98.44 15 GLU B C 1
ATOM 1332 O O . GLU B 1 15 ? 9.156 -22.75 0.24 1 98.44 15 GLU B O 1
ATOM 1337 N N . GLN B 1 16 ? 7.09 -23.156 1.004 1 98.75 16 GLN B N 1
ATOM 1338 C CA . GLN B 1 16 ? 6.445 -22.703 -0.22 1 98.75 16 GLN B CA 1
ATOM 1339 C C . GLN B 1 16 ? 6.637 -21.188 -0.404 1 98.75 16 GLN B C 1
ATOM 1341 O O . GLN B 1 16 ? 6.738 -20.703 -1.532 1 98.75 16 GLN B O 1
ATOM 1346 N N . PHE B 1 17 ? 6.68 -20.469 0.72 1 98.88 17 PHE B N 1
ATOM 1347 C CA . PHE B 1 17 ? 6.938 -19.047 0.645 1 98.88 17 PHE B CA 1
ATOM 1348 C C . PHE B 1 17 ? 8.344 -18.766 0.12 1 98.88 17 PHE B C 1
ATOM 1350 O O . PHE B 1 17 ? 8.531 -17.922 -0.757 1 98.88 17 PHE B O 1
ATOM 1357 N N . LEU B 1 18 ? 9.336 -19.531 0.602 1 98.69 18 LEU B N 1
ATOM 1358 C CA . LEU B 1 18 ? 10.711 -19.406 0.126 1 98.69 18 LEU B CA 1
ATOM 1359 C C . LEU B 1 18 ? 10.797 -19.719 -1.363 1 98.69 18 LEU B C 1
ATOM 1361 O O . LEU B 1 18 ? 11.5 -19.016 -2.105 1 98.69 18 LEU B O 1
ATOM 1365 N N . GLU B 1 19 ? 10.094 -20.734 -1.81 1 98.69 19 GLU B N 1
ATOM 1366 C CA . GLU B 1 19 ? 10.055 -21.094 -3.225 1 98.69 19 GLU B CA 1
ATOM 1367 C C . GLU B 1 19 ? 9.484 -19.953 -4.062 1 98.69 19 GLU B C 1
ATOM 1369 O O . GLU B 1 19 ? 9.977 -19.672 -5.16 1 98.69 19 GLU B O 1
ATOM 1374 N N . LEU B 1 20 ? 8.453 -19.312 -3.561 1 98.81 20 LEU B N 1
ATOM 1375 C CA . LEU B 1 20 ? 7.863 -18.203 -4.289 1 98.81 20 LEU B CA 1
ATOM 1376 C C . LEU B 1 20 ? 8.859 -17.062 -4.434 1 98.81 20 LEU B C 1
ATOM 1378 O O . LEU B 1 20 ? 8.969 -16.453 -5.504 1 98.81 20 LEU B O 1
ATOM 1382 N N . ILE B 1 21 ? 9.602 -16.75 -3.305 1 98.69 21 ILE B N 1
ATOM 1383 C CA . ILE B 1 21 ? 10.578 -15.672 -3.357 1 98.69 21 ILE B CA 1
ATOM 1384 C C . ILE B 1 21 ? 11.641 -15.992 -4.402 1 98.69 21 ILE B C 1
ATOM 1386 O O . ILE B 1 21 ? 12.125 -15.102 -5.102 1 98.69 21 ILE B O 1
ATOM 1390 N N . ARG B 1 22 ? 11.969 -17.25 -4.59 1 98.25 22 ARG B N 1
ATOM 1391 C CA . ARG B 1 22 ? 12.914 -17.656 -5.629 1 98.25 22 ARG B CA 1
ATOM 1392 C C . ARG B 1 22 ? 12.312 -17.469 -7.016 1 98.25 22 ARG B C 1
ATOM 1394 O O . ARG B 1 22 ? 13.016 -17.094 -7.957 1 98.25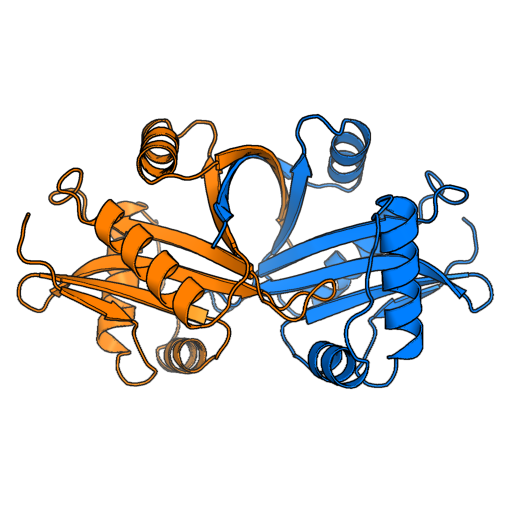 22 ARG B O 1
ATOM 1401 N N . VAL B 1 23 ? 11.016 -17.75 -7.184 1 98.62 23 VAL B N 1
ATOM 1402 C CA . VAL B 1 23 ? 10.344 -17.453 -8.445 1 98.62 23 VAL B CA 1
ATOM 1403 C C . VAL B 1 23 ? 10.461 -15.977 -8.773 1 98.62 23 VAL B C 1
ATOM 1405 O O . VAL B 1 23 ? 10.805 -15.602 -9.898 1 98.62 23 VAL B O 1
ATOM 1408 N N . PHE B 1 24 ? 10.172 -15.125 -7.719 1 98.62 24 PHE B N 1
ATOM 1409 C CA . PHE B 1 24 ? 10.297 -13.68 -7.906 1 98.62 24 PHE B CA 1
ATOM 1410 C C . PHE B 1 24 ? 11.719 -13.305 -8.312 1 98.62 24 PHE B C 1
ATOM 1412 O O . PHE B 1 24 ? 11.914 -12.523 -9.242 1 98.62 24 PHE B O 1
ATOM 1419 N N . GLU B 1 25 ? 12.703 -13.867 -7.598 1 98 25 GLU B N 1
ATOM 1420 C CA . GLU B 1 25 ? 14.109 -13.594 -7.883 1 98 25 GLU B CA 1
ATOM 1421 C C . GLU B 1 25 ? 14.438 -13.875 -9.344 1 98 25 GLU B C 1
ATOM 1423 O O . GLU B 1 25 ? 15.078 -13.055 -10.016 1 98 25 GLU B O 1
ATOM 1428 N N . ASP B 1 26 ? 13.969 -14.953 -9.844 1 97.75 26 ASP B N 1
ATOM 1429 C CA . ASP B 1 26 ? 14.242 -15.383 -11.211 1 97.75 26 ASP B CA 1
ATOM 1430 C C . ASP B 1 26 ? 13.523 -14.492 -12.219 1 97.75 26 ASP B C 1
ATOM 1432 O O . ASP B 1 26 ? 14.156 -13.922 -13.117 1 97.75 26 ASP B O 1
ATOM 1436 N N . VAL B 1 27 ? 12.234 -14.344 -12.039 1 97.69 27 VAL B N 1
ATOM 1437 C CA . VAL B 1 27 ? 11.383 -13.656 -13.008 1 97.69 27 VAL B CA 1
ATOM 1438 C C . VAL B 1 27 ? 11.75 -12.172 -13.055 1 97.69 27 VAL B C 1
ATOM 1440 O O . VAL B 1 27 ? 11.75 -11.562 -14.125 1 97.69 27 VAL B O 1
ATOM 1443 N N . PHE B 1 28 ? 12.062 -11.609 -11.867 1 96.5 28 PHE B N 1
ATOM 1444 C CA . PHE B 1 28 ? 12.375 -10.188 -11.797 1 96.5 28 PHE B CA 1
ATOM 1445 C C . PHE B 1 28 ? 13.867 -9.961 -12.023 1 96.5 28 PHE B C 1
ATOM 1447 O O . PHE B 1 28 ? 14.344 -8.82 -11.938 1 96.5 28 PHE B O 1
ATOM 1454 N N . GLU B 1 29 ? 14.625 -10.961 -12.25 1 96.56 29 GLU B N 1
ATOM 1455 C CA . GLU B 1 29 ? 16.047 -10.891 -12.562 1 96.56 29 GLU B CA 1
ATOM 1456 C C . GLU B 1 29 ? 16.812 -10.102 -11.508 1 96.56 29 GLU B C 1
ATOM 1458 O O . GLU B 1 29 ? 17.578 -9.188 -11.828 1 96.56 29 GLU B O 1
ATOM 1463 N N . MET B 1 30 ? 16.562 -10.422 -10.234 1 94.94 30 MET B N 1
ATOM 1464 C CA . MET B 1 30 ? 17.219 -9.727 -9.133 1 94.94 30 MET B CA 1
ATOM 1465 C C . M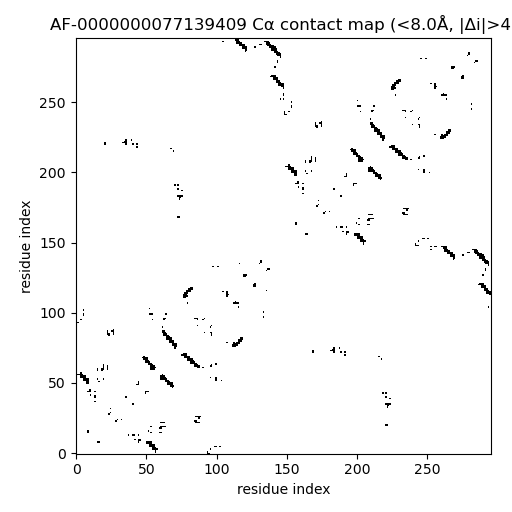ET B 1 30 ? 18.688 -10.086 -9.055 1 94.94 30 MET B C 1
ATOM 1467 O O . MET B 1 30 ? 19.047 -11.266 -9.094 1 94.94 30 MET B O 1
ATOM 1471 N N . LYS B 1 31 ? 19.516 -9.047 -8.953 1 92.69 31 LYS B N 1
ATOM 1472 C CA . LYS B 1 31 ? 20.953 -9.25 -8.891 1 92.69 31 LYS B CA 1
ATOM 1473 C C . LYS B 1 31 ? 21.453 -9.227 -7.445 1 92.69 31 LYS B C 1
ATOM 1475 O O . LYS B 1 31 ? 21 -8.398 -6.645 1 92.69 31 LYS B O 1
ATOM 1480 N N . GLU B 1 32 ? 22.281 -10.102 -7.176 1 91.75 32 GLU B N 1
ATOM 1481 C CA . GLU B 1 32 ? 22.922 -10.141 -5.867 1 91.75 32 GLU B CA 1
ATOM 1482 C C . GLU B 1 32 ? 21.891 -10.18 -4.742 1 91.75 32 GLU B C 1
ATOM 1484 O O . GLU B 1 32 ? 22.078 -9.547 -3.701 1 91.75 32 GLU B O 1
ATOM 1489 N N . PHE B 1 33 ? 20.875 -10.852 -5.043 1 94.31 33 PHE B N 1
ATOM 1490 C CA . PHE B 1 33 ? 19.797 -10.961 -4.062 1 94.31 33 PHE B CA 1
ATOM 1491 C C . PHE B 1 33 ? 20.219 -11.859 -2.902 1 94.31 33 PHE B C 1
ATOM 1493 O O . PHE B 1 33 ? 20.766 -12.945 -3.115 1 94.31 33 PHE B O 1
ATOM 1500 N N . GLN B 1 34 ? 19.984 -11.289 -1.667 1 95.31 34 GLN B N 1
ATOM 1501 C CA . GLN B 1 34 ? 20.172 -12.062 -0.443 1 95.31 34 GLN B CA 1
ATOM 1502 C C . GLN B 1 34 ? 18.828 -12.32 0.248 1 95.31 34 GLN B C 1
ATOM 1504 O O . GLN B 1 34 ? 18.156 -11.383 0.682 1 95.31 34 GLN B O 1
ATOM 1509 N N . MET B 1 35 ? 18.5 -13.562 0.447 1 96.31 35 MET B N 1
ATOM 1510 C CA . MET B 1 35 ? 17.266 -13.969 1.094 1 96.31 35 MET B CA 1
ATOM 1511 C C . MET B 1 35 ? 17.25 -13.555 2.562 1 96.31 35 MET B C 1
ATOM 1513 O O . MET B 1 35 ? 18.219 -13.797 3.285 1 96.31 35 MET B O 1
ATOM 1517 N N . PRO B 1 36 ? 16.188 -12.852 3.037 1 97.44 36 PRO B N 1
ATOM 1518 C CA . PRO B 1 36 ? 16.078 -12.586 4.473 1 97.44 36 PRO B CA 1
ATOM 1519 C C . PRO B 1 36 ? 16.047 -13.859 5.312 1 97.44 36 PRO B C 1
ATOM 1521 O O . PRO B 1 36 ? 15.812 -14.945 4.781 1 97.44 36 PRO B O 1
ATOM 1524 N N . LYS B 1 37 ? 16.297 -13.68 6.621 1 97.19 37 LYS B N 1
ATOM 1525 C CA . LYS B 1 37 ? 16.328 -14.805 7.543 1 97.19 37 LYS B CA 1
ATOM 1526 C C . LYS B 1 37 ? 14.969 -15.5 7.629 1 97.19 37 LYS B C 1
ATOM 1528 O O . LYS B 1 37 ? 13.93 -14.836 7.598 1 97.19 37 LYS B O 1
ATOM 1533 N N . SER B 1 38 ? 15 -16.797 7.781 1 97.31 38 SER B N 1
ATOM 1534 C CA . SER B 1 38 ? 13.789 -17.609 7.832 1 97.31 38 SER B CA 1
ATOM 1535 C C . SER B 1 38 ? 12.875 -17.172 8.969 1 97.31 38 SER B C 1
ATOM 1537 O O . SER B 1 38 ? 11.656 -17.156 8.828 1 97.31 38 SER B O 1
ATOM 1539 N N . ASN B 1 39 ? 13.438 -16.844 10.07 1 97.62 39 ASN B N 1
ATOM 1540 C CA . ASN B 1 39 ? 12.633 -16.422 11.203 1 97.62 39 ASN B CA 1
ATOM 1541 C C . ASN B 1 39 ? 11.852 -15.148 10.891 1 97.62 39 ASN B C 1
ATOM 1543 O O . ASN B 1 39 ? 10.695 -15.008 11.297 1 97.62 39 ASN B O 1
ATOM 1547 N N . TYR B 1 40 ? 12.477 -14.289 10.25 1 98.06 40 TYR B N 1
ATOM 1548 C CA . TYR B 1 40 ? 11.797 -13.07 9.828 1 98.06 40 TYR B CA 1
ATOM 1549 C C . TYR B 1 40 ? 10.641 -13.383 8.883 1 98.06 40 TYR B C 1
ATOM 1551 O O . TYR B 1 40 ? 9.531 -12.883 9.062 1 98.06 40 TYR B O 1
ATOM 1559 N N . LEU B 1 41 ? 10.945 -14.234 7.938 1 98.5 41 LEU B N 1
ATOM 1560 C CA . LEU B 1 41 ? 9.93 -14.586 6.941 1 98.5 41 LEU B CA 1
ATOM 1561 C C . LEU B 1 41 ? 8.781 -15.352 7.578 1 98.5 41 LEU B C 1
ATOM 1563 O O . LEU B 1 41 ? 7.629 -15.211 7.168 1 98.5 41 LEU B O 1
ATOM 1567 N N . GLN B 1 42 ? 9.102 -16.141 8.523 1 98.12 42 GLN B N 1
ATOM 1568 C CA . GLN B 1 42 ? 8.07 -16.844 9.289 1 98.12 42 GLN B CA 1
ATOM 1569 C C . GLN B 1 42 ? 7.141 -15.852 9.992 1 98.12 42 GLN B C 1
ATOM 1571 O O . GLN B 1 42 ? 5.918 -16.016 9.961 1 98.12 42 GLN B O 1
ATOM 1576 N N . THR B 1 43 ? 7.688 -14.859 10.625 1 97.62 43 THR B N 1
ATOM 1577 C CA . THR B 1 43 ? 6.898 -13.844 11.32 1 97.62 43 THR B CA 1
ATOM 1578 C C . THR B 1 43 ? 6.027 -13.07 10.336 1 97.62 43 THR B C 1
ATOM 1580 O O . THR B 1 43 ? 4.902 -12.688 10.672 1 97.62 43 THR B O 1
ATOM 1583 N N . LEU B 1 44 ? 6.582 -12.859 9.195 1 97.88 44 LEU B N 1
ATOM 1584 C CA . LEU B 1 44 ? 5.82 -12.172 8.164 1 97.88 44 LEU B CA 1
ATOM 1585 C C . LEU B 1 44 ? 4.582 -12.969 7.773 1 97.88 44 LEU B C 1
ATOM 1587 O O . LEU B 1 44 ? 3.484 -12.422 7.676 1 97.88 44 LEU B O 1
ATOM 1591 N N . LEU B 1 45 ? 4.734 -14.258 7.625 1 97.81 45 LEU B N 1
ATOM 1592 C CA . LEU B 1 45 ? 3.645 -15.141 7.227 1 97.81 45 LEU B CA 1
ATOM 1593 C C . LEU B 1 45 ? 2.574 -15.203 8.312 1 97.81 45 LEU B C 1
ATOM 1595 O O . LEU B 1 45 ? 1.432 -15.578 8.039 1 97.81 45 LEU B O 1
ATOM 1599 N N . GLU B 1 46 ? 2.926 -14.852 9.477 1 97.44 46 GLU B N 1
ATOM 1600 C CA . GLU B 1 46 ? 2.004 -14.922 10.609 1 97.44 46 GLU B CA 1
ATOM 1601 C C . GLU B 1 46 ? 1.13 -13.672 10.688 1 97.44 46 GLU B C 1
ATOM 1603 O O . GLU B 1 46 ? 0.126 -13.656 11.398 1 97.44 46 GLU B O 1
ATOM 1608 N N . ARG B 1 47 ? 1.515 -12.695 10.023 1 96.94 47 ARG B N 1
ATOM 1609 C CA . ARG B 1 47 ? 0.783 -11.43 10.102 1 96.94 47 ARG B CA 1
ATOM 1610 C C . ARG B 1 47 ? -0.603 -11.562 9.477 1 96.94 47 ARG B C 1
ATOM 1612 O O . ARG B 1 47 ? -0.789 -12.32 8.523 1 96.94 47 ARG B O 1
ATOM 1619 N N . ASP B 1 48 ? -1.503 -10.758 9.945 1 95.44 48 ASP B N 1
ATOM 1620 C CA . ASP B 1 48 ? -2.869 -10.805 9.43 1 95.44 48 ASP B CA 1
ATOM 1621 C C . ASP B 1 48 ? -3.055 -9.82 8.273 1 95.44 48 ASP B C 1
ATOM 1623 O O . ASP B 1 48 ? -4.105 -9.805 7.629 1 95.44 48 ASP B O 1
ATOM 1627 N N . ASP B 1 49 ? -2.006 -9.016 8.055 1 97.19 49 ASP B N 1
ATOM 1628 C CA . ASP B 1 49 ? -2.145 -7.996 7.02 1 97.19 49 ASP B CA 1
ATOM 1629 C C . ASP B 1 49 ? -1.272 -8.32 5.809 1 97.19 49 ASP B C 1
ATOM 1631 O O . ASP B 1 49 ? -0.985 -7.441 4.988 1 97.19 49 ASP B O 1
ATOM 1635 N N . PHE B 1 50 ? -0.797 -9.531 5.738 1 98.5 50 PHE B N 1
ATOM 1636 C CA . PHE B 1 50 ? 0.049 -9.992 4.641 1 98.5 50 PHE B CA 1
ATOM 1637 C C . PHE B 1 50 ? -0.464 -11.305 4.074 1 98.5 50 PHE B C 1
ATOM 1639 O O . PHE B 1 50 ? -0.644 -12.281 4.809 1 98.5 50 PHE B O 1
ATOM 1646 N N . PHE B 1 51 ? -0.754 -11.266 2.758 1 98.69 51 PHE B N 1
ATOM 1647 C CA . PHE B 1 51 ? -1.301 -12.438 2.082 1 98.69 51 PHE B CA 1
ATOM 1648 C C . PHE B 1 51 ? -0.31 -12.984 1.063 1 98.69 51 PHE B C 1
ATOM 1650 O O . PHE B 1 51 ? 0.354 -12.219 0.361 1 98.69 51 PHE B O 1
ATOM 1657 N N . VAL B 1 52 ? -0.266 -14.289 0.996 1 98.88 52 VAL B N 1
ATOM 1658 C CA . VAL B 1 52 ? 0.525 -14.969 -0.024 1 98.88 52 VAL B CA 1
ATOM 1659 C C . VAL B 1 52 ? -0.313 -16.062 -0.686 1 98.88 52 VAL B C 1
ATOM 1661 O O . VAL B 1 52 ? -0.839 -16.953 -0.008 1 98.88 52 VAL B O 1
ATOM 1664 N N . PHE B 1 53 ? -0.467 -15.938 -1.997 1 98.88 53 PHE B N 1
ATOM 1665 C CA . PHE B 1 53 ? -1.075 -16.984 -2.822 1 98.88 53 PHE B CA 1
ATOM 1666 C C . PHE B 1 53 ? -0.045 -17.594 -3.76 1 98.88 53 PHE B C 1
ATOM 1668 O O . PHE B 1 53 ? 0.739 -16.875 -4.391 1 98.88 53 PHE B O 1
ATOM 1675 N N . VAL B 1 54 ? -0.099 -18.938 -3.836 1 98.88 54 VAL B N 1
ATOM 1676 C CA . VAL B 1 54 ? 0.841 -19.609 -4.73 1 98.88 54 VAL B CA 1
ATOM 1677 C C . VAL B 1 54 ? 0.088 -20.562 -5.656 1 98.88 54 VAL B C 1
ATOM 1679 O O . VAL B 1 54 ? -1.028 -20.984 -5.344 1 98.88 54 VAL B O 1
ATOM 1682 N N . SER B 1 55 ? 0.683 -20.766 -6.824 1 98.62 55 SER B N 1
ATOM 1683 C CA . SER B 1 55 ? 0.309 -21.859 -7.727 1 98.62 55 SER B CA 1
ATOM 1684 C C . SER B 1 55 ? 1.33 -22.984 -7.688 1 98.62 55 SER B C 1
ATOM 1686 O O . SER B 1 55 ? 2.525 -22.766 -7.883 1 98.62 55 SER B O 1
ATOM 1688 N N . VAL B 1 56 ? 0.816 -24.188 -7.457 1 98.12 56 VAL B N 1
ATOM 1689 C CA . VAL B 1 56 ? 1.69 -25.344 -7.301 1 98.12 56 VAL B CA 1
ATOM 1690 C C . VAL B 1 56 ? 1.471 -26.328 -8.453 1 98.12 56 VAL B C 1
ATOM 1692 O O . VAL B 1 56 ? 0.333 -26.688 -8.758 1 98.12 56 VAL B O 1
ATOM 1695 N N . LEU B 1 57 ? 2.537 -26.625 -9.125 1 96.62 57 LEU B N 1
ATOM 1696 C CA . LEU B 1 57 ? 2.566 -27.625 -10.188 1 96.62 57 LEU B CA 1
ATOM 1697 C C . LEU B 1 57 ? 3.518 -28.766 -9.828 1 96.62 57 LEU B C 1
ATOM 1699 O O . LEU B 1 57 ? 4.719 -28.547 -9.648 1 96.62 57 LEU B O 1
ATOM 1703 N N . GLU B 1 58 ? 2.947 -29.969 -9.711 1 94.25 58 GLU B N 1
ATOM 1704 C CA . GLU B 1 58 ? 3.738 -31.141 -9.383 1 94.25 58 GLU B CA 1
ATOM 1705 C C . GLU B 1 58 ? 4.555 -30.922 -8.109 1 94.25 58 GLU B C 1
ATOM 1707 O O . GLU B 1 58 ? 5.758 -31.188 -8.086 1 94.25 58 GLU B O 1
ATOM 1712 N N . GLY B 1 59 ? 3.98 -30.234 -7.129 1 94.62 59 GLY B N 1
ATOM 1713 C CA . GLY B 1 59 ? 4.566 -30.078 -5.809 1 94.62 59 GLY B CA 1
ATOM 1714 C C . GLY B 1 59 ? 5.496 -28.875 -5.711 1 94.62 59 GLY B C 1
ATOM 1715 O O . GLY B 1 59 ? 6.039 -28.594 -4.641 1 94.62 59 GLY B O 1
ATOM 1716 N N . LYS B 1 60 ? 5.637 -28.172 -6.805 1 96.88 60 LYS B N 1
ATOM 1717 C CA . LYS B 1 60 ? 6.551 -27.031 -6.824 1 96.88 60 LYS B CA 1
ATOM 1718 C C . LYS B 1 60 ? 5.793 -25.719 -7.043 1 96.88 60 LYS B C 1
ATOM 1720 O O . LYS B 1 60 ? 4.867 -25.656 -7.852 1 96.88 60 LYS B O 1
ATOM 1725 N N . VAL B 1 61 ? 6.211 -24.703 -6.328 1 98.69 61 VAL B N 1
ATOM 1726 C CA . VAL B 1 61 ? 5.645 -23.375 -6.562 1 98.69 61 VAL B CA 1
ATOM 1727 C C . VAL B 1 61 ? 6.164 -22.812 -7.883 1 98.69 61 VAL B C 1
ATOM 1729 O O . VAL B 1 61 ? 7.379 -22.719 -8.086 1 98.69 61 VAL B O 1
ATOM 1732 N N . VAL B 1 62 ? 5.246 -22.469 -8.797 1 98.5 62 VAL B N 1
ATOM 1733 C CA . VAL B 1 62 ? 5.66 -22.016 -10.117 1 98.5 62 VAL B CA 1
ATOM 1734 C C . VAL B 1 62 ? 5.18 -20.594 -10.359 1 98.5 62 VAL B C 1
ATOM 1736 O O . VAL B 1 62 ? 5.551 -19.953 -11.352 1 98.5 62 VAL B O 1
ATOM 1739 N N . ALA B 1 63 ? 4.324 -20.062 -9.453 1 98.81 63 ALA B N 1
ATOM 1740 C CA . ALA B 1 63 ? 3.754 -18.719 -9.547 1 98.81 63 ALA B CA 1
ATOM 1741 C C . ALA B 1 63 ? 3.168 -18.281 -8.203 1 98.81 63 ALA B C 1
ATOM 1743 O O . ALA B 1 63 ? 2.916 -19.125 -7.328 1 98.81 63 ALA B O 1
ATOM 1744 N N . GLY B 1 64 ? 2.98 -17 -8.094 1 98.88 64 GLY B N 1
ATOM 1745 C CA . GLY B 1 64 ? 2.289 -16.516 -6.91 1 98.88 64 GLY B CA 1
ATOM 1746 C C . GLY B 1 64 ? 2.178 -15.008 -6.871 1 98.88 64 GLY B C 1
ATOM 1747 O O . GLY B 1 64 ? 2.627 -14.32 -7.789 1 98.88 64 GLY B O 1
ATOM 1748 N N . LEU B 1 65 ? 1.491 -14.547 -5.859 1 98.88 65 LEU B N 1
ATOM 1749 C CA . LEU B 1 65 ? 1.387 -13.117 -5.582 1 98.88 65 LEU B CA 1
ATOM 1750 C C . LEU B 1 65 ? 1.426 -12.852 -4.082 1 98.88 65 LEU B C 1
ATOM 1752 O O . LEU B 1 65 ? 1.162 -13.75 -3.281 1 98.88 65 LEU B O 1
ATOM 1756 N N . THR B 1 66 ? 1.886 -11.719 -3.715 1 98.88 66 THR B N 1
ATOM 1757 C CA . THR B 1 66 ? 1.81 -11.188 -2.357 1 98.88 66 THR B CA 1
ATOM 1758 C C . THR B 1 66 ? 0.937 -9.938 -2.314 1 98.88 66 THR B C 1
ATOM 1760 O O . THR B 1 66 ? 0.832 -9.211 -3.307 1 98.88 66 THR B O 1
ATOM 1763 N N . ALA B 1 67 ? 0.285 -9.758 -1.162 1 98.88 67 ALA B N 1
ATOM 1764 C CA . ALA B 1 67 ? -0.597 -8.602 -1.021 1 98.88 67 ALA B CA 1
ATOM 1765 C C . ALA B 1 67 ? -0.643 -8.125 0.428 1 98.88 67 ALA B C 1
ATOM 1767 O O . ALA B 1 67 ? -0.381 -8.898 1.353 1 98.88 67 ALA B O 1
ATOM 1768 N N . TYR B 1 68 ? -0.9 -6.875 0.57 1 98.81 68 TYR B N 1
ATOM 1769 C CA . TYR B 1 68 ? -1.047 -6.262 1.886 1 98.81 68 TYR B CA 1
ATOM 1770 C C . TYR B 1 68 ? -2.494 -5.855 2.141 1 98.81 68 TYR B C 1
ATOM 1772 O O . TYR B 1 68 ? -3.154 -5.297 1.261 1 98.81 68 TYR B O 1
ATOM 1780 N N . LEU B 1 69 ? -3.008 -6.211 3.295 1 98.62 69 LEU B N 1
ATOM 1781 C CA . LEU B 1 69 ? -4.309 -5.73 3.748 1 98.62 69 LEU B CA 1
ATOM 1782 C C . LEU B 1 69 ? -4.184 -4.348 4.383 1 98.62 69 LEU B C 1
ATOM 1784 O O . LEU B 1 69 ? -3.426 -4.164 5.34 1 98.62 69 LEU B O 1
ATOM 1788 N N . LEU B 1 70 ? -4.84 -3.375 3.842 1 98.56 70 LEU B N 1
ATOM 1789 C CA . LEU B 1 70 ? -4.824 -1.997 4.32 1 98.56 70 LEU B CA 1
ATOM 1790 C C . LEU B 1 70 ? -6.145 -1.642 4.996 1 98.56 70 LEU B C 1
ATOM 1792 O O . LEU B 1 70 ? -7.152 -1.422 4.316 1 98.56 70 LEU B O 1
ATOM 1796 N N . ARG B 1 71 ? -6.117 -1.574 6.305 1 98.19 71 ARG B N 1
ATOM 1797 C CA . ARG B 1 71 ? -7.316 -1.2 7.051 1 98.19 71 ARG B CA 1
ATOM 1798 C C . ARG B 1 71 ? -7.59 0.296 6.934 1 98.19 71 ARG B C 1
ATOM 1800 O O . ARG B 1 71 ? -6.758 1.115 7.324 1 98.19 71 ARG B O 1
ATOM 1807 N N . GLN B 1 72 ? -8.688 0.591 6.414 1 96.75 72 GLN B N 1
ATOM 1808 C CA . GLN B 1 72 ? -8.984 1.988 6.113 1 96.75 72 GLN B CA 1
ATOM 1809 C C . GLN B 1 72 ? -9.703 2.66 7.281 1 96.75 72 GLN B C 1
ATOM 1811 O O . GLN B 1 72 ? -10.055 2.002 8.266 1 96.75 72 GLN B O 1
ATOM 1816 N N . TYR B 1 73 ? -9.844 3.922 7.18 1 97.94 73 TYR B N 1
ATOM 1817 C CA . TYR B 1 73 ? -10.484 4.715 8.219 1 97.94 73 TYR B CA 1
ATOM 1818 C C . TYR B 1 73 ? -11.688 5.465 7.668 1 97.94 73 TYR B C 1
ATOM 1820 O O . TYR B 1 73 ? -12.336 6.234 8.383 1 97.94 73 TYR B O 1
ATOM 1828 N N . TYR B 1 74 ? -12.023 5.199 6.406 1 96.56 74 TYR B N 1
ATOM 1829 C CA . TYR B 1 74 ? -13.258 5.699 5.809 1 96.56 74 TYR B CA 1
ATOM 1830 C C . TYR B 1 74 ? -14.352 4.637 5.844 1 96.56 74 TYR B C 1
ATOM 1832 O O . TYR B 1 74 ? -15.531 4.945 5.66 1 96.56 74 TYR B O 1
ATOM 1840 N N . SER B 1 75 ? -13.914 3.426 5.98 1 95.69 75 SER B N 1
ATOM 1841 C CA . SER B 1 75 ? -14.773 2.246 6.012 1 95.69 75 SER B CA 1
ATOM 1842 C C . SER B 1 75 ? -14.164 1.144 6.875 1 95.69 75 SER B C 1
ATOM 1844 O O . SER B 1 75 ? -12.953 1.129 7.113 1 95.69 75 SER B O 1
ATOM 1846 N N . GLU B 1 76 ? -15.023 0.326 7.367 1 96.25 76 GLU B N 1
ATOM 1847 C CA . GLU B 1 76 ? -14.516 -0.806 8.141 1 96.25 76 GLU B CA 1
ATOM 1848 C C . GLU B 1 76 ? -14.133 -1.965 7.227 1 96.25 76 GLU B C 1
ATOM 1850 O O . GLU B 1 76 ? -13.609 -2.982 7.691 1 96.25 76 GLU B O 1
ATOM 1855 N N . ARG B 1 77 ? -14.398 -1.835 5.934 1 97.19 77 ARG B N 1
ATOM 1856 C CA . ARG B 1 77 ? -13.969 -2.816 4.938 1 97.19 77 ARG B CA 1
ATOM 1857 C C . ARG B 1 77 ? -12.578 -2.482 4.402 1 97.19 77 ARG B C 1
ATOM 1859 O O . ARG B 1 77 ? -12.383 -1.43 3.795 1 97.19 77 ARG B O 1
ATOM 1866 N N . PRO B 1 78 ? -11.602 -3.4 4.5 1 98.06 78 PRO B N 1
ATOM 1867 C CA . PRO B 1 78 ? -10.227 -3.088 4.109 1 98.06 78 PRO B CA 1
ATOM 1868 C C . PRO B 1 78 ? -10.031 -3.086 2.596 1 98.06 78 PRO B C 1
ATOM 1870 O O . PRO B 1 78 ? -10.898 -3.553 1.854 1 98.06 78 PRO B O 1
ATOM 1873 N N . LEU B 1 79 ? -8.93 -2.488 2.197 1 98.44 79 LEU B N 1
ATOM 1874 C CA . LEU B 1 79 ? -8.375 -2.627 0.856 1 98.44 79 LEU B CA 1
ATOM 1875 C C . LEU B 1 79 ? -7.266 -3.676 0.834 1 98.44 79 LEU B C 1
ATOM 1877 O O . LEU B 1 79 ? -6.676 -3.984 1.872 1 98.44 79 LEU B O 1
ATOM 1881 N N . VAL B 1 80 ? -7.062 -4.199 -0.349 1 98.88 80 VAL B N 1
ATOM 1882 C CA . VAL B 1 80 ? -5.961 -5.145 -0.516 1 98.88 80 VAL B CA 1
ATOM 1883 C C . VAL B 1 80 ? -5.062 -4.695 -1.665 1 98.88 80 VAL B C 1
ATOM 1885 O O . VAL B 1 80 ? -5.535 -4.484 -2.785 1 98.88 80 VAL B O 1
ATOM 1888 N N . TYR B 1 81 ? -3.791 -4.523 -1.386 1 98.88 81 TYR B N 1
ATOM 1889 C CA . TYR B 1 81 ? -2.777 -4.047 -2.318 1 98.88 81 TYR B CA 1
ATOM 1890 C C . TYR B 1 81 ? -1.875 -5.184 -2.777 1 98.88 81 TYR B C 1
ATOM 1892 O O . TYR B 1 81 ? -1.026 -5.656 -2.016 1 98.88 81 TYR B O 1
ATOM 1900 N N . ILE B 1 82 ? -2.092 -5.633 -4.012 1 98.88 82 ILE B N 1
ATOM 1901 C CA . ILE B 1 82 ? -1.178 -6.613 -4.582 1 98.88 82 ILE B CA 1
ATOM 1902 C C . ILE B 1 82 ? 0.182 -5.969 -4.84 1 98.88 82 ILE B C 1
ATOM 1904 O O . ILE B 1 82 ? 0.277 -4.977 -5.566 1 98.88 82 ILE B O 1
ATOM 1908 N N . TYR B 1 83 ? 1.191 -6.539 -4.25 1 98.5 83 TYR B N 1
ATOM 1909 C CA . TYR B 1 83 ? 2.518 -5.941 -4.34 1 98.5 83 TYR B CA 1
ATOM 1910 C C . TYR B 1 83 ? 3.334 -6.582 -5.453 1 98.5 83 TYR B C 1
ATOM 1912 O O . TYR B 1 83 ? 3.959 -5.887 -6.258 1 98.5 83 TYR B O 1
ATOM 1920 N N . ASP B 1 84 ? 3.408 -7.93 -5.504 1 98.38 84 ASP B N 1
ATOM 1921 C CA . ASP B 1 84 ? 4.102 -8.641 -6.57 1 98.38 84 ASP B CA 1
ATOM 1922 C C . ASP B 1 84 ? 3.26 -9.805 -7.09 1 98.38 84 ASP B C 1
ATOM 1924 O O . ASP B 1 84 ? 2.494 -10.414 -6.336 1 98.38 84 ASP B O 1
ATOM 1928 N N . LEU B 1 85 ? 3.383 -10.07 -8.273 1 98.69 85 LEU B N 1
ATOM 1929 C CA . LEU B 1 85 ? 2.828 -11.234 -8.969 1 98.69 85 LEU B CA 1
ATOM 1930 C C . LEU B 1 85 ? 3.781 -11.727 -10.047 1 98.69 85 LEU B C 1
ATOM 1932 O O . LEU B 1 85 ? 4.301 -10.93 -10.836 1 98.69 85 LEU B O 1
ATOM 1936 N N . ALA B 1 86 ? 4.059 -13.016 -10.031 1 98.44 86 ALA B N 1
ATOM 1937 C CA . ALA B 1 86 ? 4.926 -13.57 -11.062 1 98.44 86 ALA B CA 1
ATOM 1938 C C . ALA B 1 86 ? 4.559 -15.016 -11.367 1 98.44 86 ALA B C 1
ATOM 1940 O O . ALA B 1 86 ? 4.086 -15.742 -10.492 1 98.44 86 ALA B O 1
ATOM 1941 N N . VAL B 1 87 ? 4.715 -15.375 -12.547 1 98.31 87 VAL B N 1
ATOM 1942 C CA . VAL B 1 87 ? 4.633 -16.734 -13.055 1 98.31 87 VAL B CA 1
ATOM 1943 C C . VAL B 1 87 ? 5.953 -17.125 -13.719 1 98.31 87 VAL B C 1
ATOM 1945 O O . VAL B 1 87 ? 6.527 -16.328 -14.477 1 98.31 87 VAL B O 1
ATOM 1948 N N . GLN B 1 88 ? 6.453 -18.281 -13.398 1 98.19 88 GLN B N 1
ATOM 1949 C CA . GLN B 1 88 ? 7.652 -18.719 -14.102 1 98.19 88 GLN B CA 1
ATOM 1950 C C . GLN B 1 88 ? 7.535 -18.484 -15.602 1 98.19 88 GLN B C 1
ATOM 1952 O O . GLN B 1 88 ? 6.484 -18.75 -16.188 1 98.19 88 GLN B O 1
ATOM 1957 N N . SER B 1 89 ? 8.633 -18.094 -16.188 1 96.69 89 SER B N 1
ATOM 1958 C CA . SER B 1 89 ? 8.633 -17.609 -17.562 1 96.69 89 SER B CA 1
ATOM 1959 C C .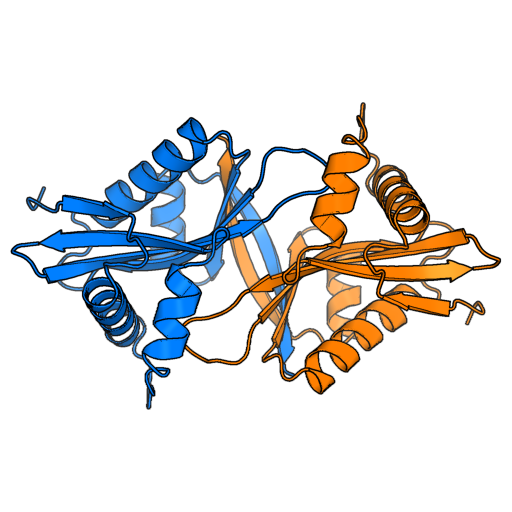 SER B 1 89 ? 8.102 -18.672 -18.531 1 96.69 89 SER B C 1
ATOM 1961 O O . SER B 1 89 ? 7.285 -18.359 -19.406 1 96.69 89 SER B O 1
ATOM 1963 N N . HIS B 1 90 ? 8.484 -19.891 -18.391 1 95.19 90 HIS B N 1
ATOM 1964 C CA . HIS B 1 90 ? 8.125 -20.953 -19.312 1 95.19 90 HIS B CA 1
ATOM 1965 C C . HIS B 1 90 ? 6.672 -21.375 -19.109 1 95.19 90 HIS B C 1
ATOM 1967 O O . HIS B 1 90 ? 6.141 -22.172 -19.906 1 95.19 90 HIS B O 1
ATOM 1973 N N . LEU B 1 91 ? 6.004 -20.844 -18.141 1 96.56 91 LEU B N 1
ATOM 1974 C CA . LEU B 1 91 ? 4.621 -21.219 -17.859 1 96.56 91 LEU B CA 1
ATOM 1975 C C . LEU B 1 91 ? 3.699 -20.016 -18.016 1 96.56 91 LEU B C 1
ATOM 1977 O O . LEU B 1 91 ? 2.527 -20.062 -17.641 1 96.56 91 LEU B O 1
ATOM 1981 N N . GLN B 1 92 ? 4.223 -18.938 -18.5 1 94.75 92 GLN B N 1
ATOM 1982 C CA . GLN B 1 92 ? 3.432 -17.719 -18.703 1 94.75 92 GLN B CA 1
ATOM 1983 C C . GLN B 1 92 ? 2.486 -17.875 -19.891 1 94.75 92 GLN B C 1
ATOM 1985 O O . GLN B 1 92 ? 2.645 -18.797 -20.703 1 94.75 92 GLN B O 1
ATOM 1990 N N . ARG B 1 93 ? 1.462 -17.125 -19.844 1 92.69 93 ARG B N 1
ATOM 1991 C CA . ARG B 1 93 ? 0.461 -17.078 -20.906 1 92.69 93 ARG B CA 1
ATOM 1992 C C . ARG B 1 93 ? -0.308 -18.391 -21 1 92.69 93 ARG B C 1
ATOM 1994 O O . ARG B 1 93 ? -0.687 -18.812 -22.094 1 92.69 93 ARG B O 1
ATOM 2001 N N . LYS B 1 94 ? -0.43 -19 -19.859 1 94.12 94 LYS B N 1
ATOM 2002 C CA . LYS B 1 94 ? -1.173 -20.25 -19.781 1 94.12 94 LYS B CA 1
ATOM 2003 C C . LYS B 1 94 ? -2.338 -20.141 -18.797 1 94.12 94 LYS B C 1
ATOM 2005 O O . LYS B 1 94 ? -2.895 -21.156 -18.375 1 94.12 94 LYS B O 1
ATOM 2010 N N . GLY B 1 95 ? -2.607 -18.922 -18.328 1 95.38 95 GLY B N 1
ATOM 2011 C CA . GLY B 1 95 ? -3.779 -18.688 -17.5 1 95.38 95 GLY B CA 1
ATOM 2012 C C . GLY B 1 95 ? -3.48 -18.734 -16 1 95.38 95 GLY B C 1
ATOM 2013 O O . GLY B 1 95 ? -4.367 -18.5 -15.18 1 95.38 95 GLY B O 1
ATOM 2014 N N . ILE B 1 96 ? -2.273 -19.016 -15.641 1 97.12 96 ILE B N 1
ATOM 2015 C CA . ILE B 1 96 ? -1.899 -19.172 -14.234 1 97.12 96 ILE B CA 1
ATOM 2016 C C . ILE B 1 96 ? -2.066 -17.828 -13.508 1 97.12 96 ILE B C 1
ATOM 2018 O O . ILE B 1 96 ? -2.658 -17.766 -12.43 1 97.12 96 ILE B O 1
ATOM 2022 N N . GLY B 1 97 ? -1.586 -16.75 -14.125 1 97.75 97 GLY B N 1
ATOM 2023 C CA . GLY B 1 97 ? -1.754 -15.43 -13.547 1 97.75 97 GLY B CA 1
ATOM 2024 C C . GLY B 1 97 ? -3.209 -15.047 -13.344 1 97.75 97 GLY B C 1
ATOM 2025 O O . GLY B 1 97 ? -3.576 -14.508 -12.297 1 97.75 97 GLY B O 1
ATOM 2026 N N . LYS B 1 98 ? -3.986 -15.367 -14.336 1 97.25 98 LYS B N 1
ATOM 2027 C CA . LYS B 1 98 ? -5.418 -15.086 -14.281 1 97.25 98 LYS B CA 1
ATOM 2028 C C . LYS B 1 98 ? -6.074 -15.812 -13.109 1 97.25 98 LYS B C 1
ATOM 2030 O O . LYS B 1 98 ? -6.918 -15.25 -12.414 1 97.25 98 LYS B O 1
ATOM 2035 N N . SER B 1 99 ? -5.715 -17.016 -12.938 1 97.38 99 SER B N 1
ATOM 2036 C CA . SER B 1 99 ? -6.27 -17.812 -11.844 1 97.38 99 SER B CA 1
ATOM 2037 C C . SER B 1 99 ? 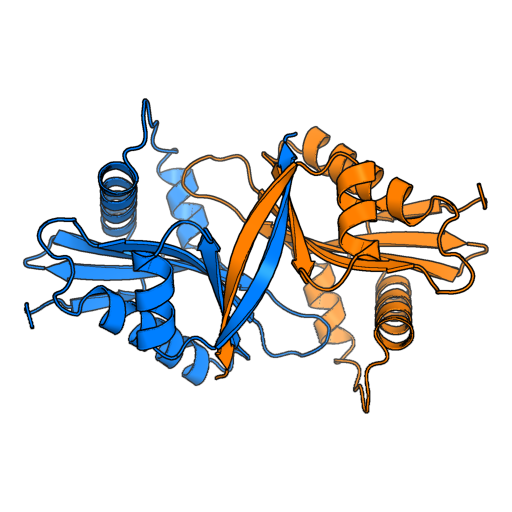-5.875 -17.234 -10.484 1 97.38 99 SER B C 1
ATOM 2039 O O . SER B 1 99 ? -6.648 -17.297 -9.531 1 97.38 99 SER B O 1
ATOM 2041 N N . LEU B 1 100 ? -4.641 -16.688 -10.375 1 98.44 100 LEU B N 1
ATOM 2042 C CA . LEU B 1 100 ? -4.191 -16.047 -9.141 1 98.44 100 LEU B CA 1
ATOM 2043 C C . LEU B 1 100 ? -5.039 -14.82 -8.828 1 98.44 100 LEU B C 1
ATOM 2045 O O . LEU B 1 100 ? -5.508 -14.656 -7.699 1 98.44 100 LEU B O 1
ATOM 2049 N N . ILE B 1 101 ? -5.301 -13.977 -9.805 1 98.62 101 ILE B N 1
ATOM 2050 C CA . ILE B 1 101 ? -6.117 -12.781 -9.641 1 98.62 101 ILE B CA 1
ATOM 2051 C C . ILE B 1 101 ? -7.535 -13.172 -9.234 1 98.62 101 ILE B C 1
ATOM 2053 O O . ILE B 1 101 ? -8.102 -12.602 -8.305 1 98.62 101 ILE B O 1
ATOM 2057 N N . ALA B 1 102 ? -8.07 -14.164 -9.906 1 98.25 102 ALA B N 1
ATOM 2058 C CA . ALA B 1 102 ? -9.414 -14.648 -9.57 1 98.25 102 ALA B CA 1
ATOM 2059 C C . ALA B 1 102 ? -9.477 -15.141 -8.133 1 98.25 102 ALA B C 1
ATOM 2061 O O . ALA B 1 102 ? -10.445 -14.875 -7.414 1 98.25 102 ALA B O 1
ATOM 2062 N N . SER B 1 103 ? -8.492 -15.82 -7.73 1 98.44 103 SER B N 1
ATOM 2063 C CA . SER B 1 103 ? -8.461 -16.422 -6.402 1 98.44 103 SER B CA 1
ATOM 2064 C C . SER B 1 103 ? -8.406 -15.359 -5.312 1 98.44 103 SER B C 1
ATOM 2066 O O . SER B 1 103 ? -9.164 -15.414 -4.34 1 98.44 103 SER B O 1
ATOM 2068 N N . ILE B 1 104 ? -7.516 -14.391 -5.461 1 98.75 104 ILE B N 1
ATOM 2069 C CA . ILE B 1 104 ? -7.422 -13.375 -4.418 1 98.75 104 ILE B CA 1
ATOM 2070 C C . ILE B 1 104 ? -8.695 -12.531 -4.402 1 98.75 104 ILE B C 1
ATOM 2072 O O . ILE B 1 104 ? -9.18 -12.148 -3.336 1 98.75 104 ILE B O 1
ATOM 2076 N N . ASN B 1 105 ? -9.25 -12.203 -5.551 1 98.75 105 ASN B N 1
ATOM 2077 C CA . ASN B 1 105 ? -10.5 -11.445 -5.59 1 98.75 105 ASN B CA 1
ATOM 2078 C C . ASN B 1 105 ? -11.633 -12.203 -4.906 1 98.75 105 ASN B C 1
ATOM 2080 O O . ASN B 1 105 ? -12.398 -11.625 -4.137 1 98.75 105 ASN B O 1
ATOM 2084 N N . SER B 1 106 ? -11.719 -13.469 -5.207 1 98.62 106 SER B N 1
ATOM 2085 C CA . SER B 1 106 ? -12.75 -14.297 -4.586 1 98.62 106 SER B CA 1
ATOM 2086 C C . SER B 1 106 ? -12.57 -14.359 -3.072 1 98.62 106 SER B C 1
ATOM 2088 O O . SER B 1 106 ? -13.531 -14.188 -2.322 1 98.62 106 SER B O 1
ATOM 2090 N N . TYR B 1 107 ? -11.383 -14.641 -2.619 1 98.62 107 TYR B N 1
ATOM 2091 C CA . TYR B 1 107 ? -11.07 -14.688 -1.194 1 98.62 107 TYR B CA 1
ATOM 2092 C C . TYR B 1 107 ? -11.445 -13.375 -0.51 1 98.62 107 TYR B C 1
ATOM 2094 O O . TYR B 1 107 ? -12.094 -13.383 0.538 1 98.62 107 TYR B O 1
ATOM 2102 N N . CYS B 1 108 ? -10.992 -12.234 -1.074 1 98.69 108 CYS B N 1
ATOM 2103 C CA . CYS B 1 108 ? -11.219 -10.914 -0.487 1 98.69 108 CYS B CA 1
ATOM 2104 C C . CYS B 1 108 ? -12.711 -10.578 -0.462 1 98.69 108 CYS B C 1
ATOM 2106 O O . CYS B 1 108 ? -13.195 -9.977 0.492 1 98.69 108 CYS B O 1
ATOM 2108 N N . LYS B 1 109 ? -13.367 -10.969 -1.498 1 98.5 109 LYS B N 1
ATOM 2109 C CA . LYS B 1 109 ? -14.82 -10.781 -1.532 1 98.5 109 LYS B CA 1
ATOM 2110 C C . LYS B 1 109 ? -15.5 -11.547 -0.401 1 98.5 109 LYS B C 1
ATOM 2112 O O . LYS B 1 109 ? -16.328 -10.984 0.32 1 98.5 109 LYS B O 1
ATOM 2117 N N . GLU B 1 110 ? -15.18 -12.766 -0.309 1 98.38 110 GLU B N 1
ATOM 2118 C CA . GLU B 1 110 ? -15.758 -13.625 0.724 1 98.38 110 GLU B CA 1
ATOM 2119 C C . GLU B 1 110 ? -15.484 -13.062 2.117 1 98.38 110 GLU B C 1
ATOM 2121 O O . GLU B 1 110 ? -16.328 -13.18 3.014 1 98.38 110 GLU B O 1
ATOM 2126 N N . LYS B 1 111 ? -14.305 -12.445 2.309 1 97.94 111 LYS B N 1
ATOM 2127 C CA . LYS B 1 111 ? -13.898 -11.945 3.617 1 97.94 111 LYS B CA 1
ATOM 2128 C C . LYS B 1 111 ? -14.398 -10.516 3.836 1 97.94 111 LYS B C 1
ATOM 2130 O O . LYS B 1 111 ? -14.133 -9.914 4.879 1 97.94 111 LYS B O 1
ATOM 2135 N N . GLY B 1 112 ? -14.984 -9.914 2.854 1 97.75 112 GLY B N 1
ATOM 2136 C CA . GLY B 1 112 ? -15.641 -8.633 3.035 1 97.75 112 GLY B CA 1
ATOM 2137 C C . GLY B 1 112 ? -14.719 -7.453 2.793 1 97.75 112 GLY B C 1
ATOM 2138 O O . GLY B 1 112 ? -14.922 -6.375 3.355 1 97.75 112 GLY B O 1
ATOM 2139 N N . MET B 1 113 ? -13.664 -7.648 2.029 1 98 113 MET B N 1
ATOM 2140 C CA . MET B 1 113 ? -12.812 -6.52 1.654 1 98 113 MET B CA 1
ATOM 2141 C C . MET B 1 113 ? -13.492 -5.648 0.604 1 98 113 MET B C 1
ATOM 2143 O O . MET B 1 113 ? -14.406 -6.102 -0.086 1 98 113 MET B O 1
ATOM 2147 N N . GLU B 1 114 ? -13.117 -4.414 0.555 1 97.94 114 GLU B N 1
ATOM 2148 C CA . GLU B 1 114 ? -13.781 -3.449 -0.314 1 97.94 114 GLU B CA 1
ATOM 2149 C C . GLU B 1 114 ? -13.25 -3.531 -1.742 1 97.94 114 GLU B C 1
ATOM 2151 O O . GLU B 1 114 ? -14.016 -3.432 -2.703 1 97.94 114 GLU B O 1
ATOM 2156 N N . GLU B 1 115 ? -11.969 -3.686 -1.796 1 98.06 115 GLU B N 1
ATOM 2157 C CA . GLU B 1 115 ? -11.305 -3.545 -3.088 1 98.06 115 GLU B CA 1
ATOM 2158 C C . GLU B 1 115 ? -9.922 -4.199 -3.072 1 98.06 115 GLU B C 1
ATOM 2160 O O . GLU B 1 115 ? -9.258 -4.227 -2.037 1 98.06 115 GLU B O 1
ATOM 2165 N N . VAL B 1 116 ? -9.609 -4.746 -4.219 1 98.88 116 VAL B N 1
ATOM 2166 C CA . VAL B 1 116 ? -8.234 -5.156 -4.48 1 98.88 116 VAL B CA 1
ATOM 2167 C C . VAL B 1 116 ? -7.609 -4.238 -5.527 1 98.88 116 VAL B C 1
ATOM 2169 O O . VAL B 1 116 ? -8.266 -3.871 -6.508 1 98.88 116 VAL B O 1
ATOM 2172 N N . PHE B 1 117 ? -6.297 -3.865 -5.305 1 98.81 117 PHE B N 1
ATOM 2173 C CA . PHE B 1 117 ? -5.68 -3.043 -6.34 1 98.81 117 PHE B CA 1
ATOM 2174 C C . PHE B 1 117 ? -4.207 -3.396 -6.504 1 98.81 117 PHE B C 1
ATOM 2176 O O . PHE B 1 117 ? -3.635 -4.105 -5.672 1 98.81 117 PHE B O 1
ATOM 2183 N N . VAL B 1 118 ? -3.686 -2.988 -7.641 1 98.75 118 VAL B N 1
ATOM 2184 C CA . VAL B 1 118 ? -2.297 -3.242 -8.008 1 98.75 118 VAL B CA 1
ATOM 2185 C C . VAL B 1 118 ? -1.774 -2.094 -8.867 1 98.75 118 VAL B C 1
ATOM 2187 O O . VAL B 1 118 ? -2.557 -1.349 -9.469 1 98.75 118 VAL B O 1
ATOM 2190 N N . GLN B 1 119 ? -0.491 -1.914 -8.867 1 97.81 119 GLN B N 1
ATOM 2191 C CA . GLN B 1 119 ? 0.159 -0.922 -9.719 1 97.81 119 GLN B CA 1
ATOM 2192 C C . GLN B 1 119 ? 1.072 -1.589 -10.742 1 97.81 119 GLN B C 1
ATOM 2194 O O . GLN B 1 119 ? 1.807 -2.523 -10.406 1 97.81 119 GLN B O 1
ATOM 2199 N N . ALA B 1 120 ? 1.024 -1.119 -11.906 1 97.69 120 ALA B N 1
ATOM 2200 C CA . ALA B 1 120 ? 1.889 -1.595 -12.977 1 97.69 120 ALA B CA 1
ATOM 2201 C C . ALA B 1 120 ? 2.605 -0.433 -13.664 1 97.69 120 ALA B C 1
ATOM 2203 O O . ALA B 1 120 ? 2.016 0.627 -13.883 1 97.69 120 ALA B O 1
ATOM 2204 N N . ASP B 1 121 ? 3.867 -0.655 -14.023 1 96.38 121 ASP B N 1
ATOM 2205 C CA . ASP B 1 121 ? 4.633 0.359 -14.742 1 96.38 121 ASP B CA 1
ATOM 2206 C C . ASP B 1 121 ? 3.98 0.682 -16.094 1 96.38 121 ASP B C 1
ATOM 2208 O O . ASP B 1 121 ? 3.584 -0.223 -16.828 1 96.38 121 ASP B O 1
ATOM 2212 N N . LEU B 1 122 ? 3.914 1.938 -16.359 1 95.12 122 LEU B N 1
ATOM 2213 C CA . LEU B 1 122 ? 3.295 2.377 -17.609 1 95.12 122 LEU B CA 1
ATOM 2214 C C . LEU B 1 122 ? 4.031 1.802 -18.812 1 95.12 122 LEU B C 1
ATOM 2216 O O . LEU B 1 122 ? 3.424 1.545 -19.859 1 95.12 122 LEU B O 1
ATOM 2220 N N . ALA B 1 123 ? 5.289 1.509 -18.719 1 95.12 123 ALA B N 1
ATOM 2221 C CA . ALA B 1 123 ? 6.117 1.013 -19.812 1 95.12 123 ALA B CA 1
ATOM 2222 C C . ALA B 1 123 ? 5.957 -0.495 -19.984 1 95.12 123 ALA B C 1
ATOM 2224 O O . ALA B 1 123 ? 6.445 -1.071 -20.969 1 95.12 123 ALA B O 1
ATOM 2225 N N . ASP B 1 124 ? 5.258 -1.151 -19.094 1 95.38 124 ASP B N 1
ATOM 2226 C CA . ASP B 1 124 ? 5.094 -2.602 -19.109 1 95.38 124 ASP B CA 1
ATOM 2227 C C . ASP B 1 124 ? 3.779 -2.994 -19.781 1 95.38 124 ASP B C 1
ATOM 2229 O O . ASP B 1 124 ? 2.812 -3.354 -19.109 1 95.38 124 ASP B O 1
ATOM 2233 N N . ASP B 1 125 ? 3.814 -3.08 -21.078 1 95.81 125 ASP B N 1
ATOM 2234 C CA . ASP B 1 125 ? 2.615 -3.352 -21.859 1 95.81 125 ASP B CA 1
ATOM 2235 C C . ASP B 1 125 ? 2.014 -4.707 -21.5 1 95.81 125 ASP B C 1
ATOM 2237 O O . ASP B 1 125 ? 0.791 -4.867 -21.484 1 95.81 125 ASP B O 1
ATOM 2241 N N . TYR B 1 126 ? 2.809 -5.602 -21.25 1 94.75 126 TYR B N 1
ATOM 2242 C CA . TYR B 1 126 ? 2.338 -6.941 -20.922 1 94.75 126 TYR B CA 1
ATOM 2243 C C . TYR B 1 126 ? 1.533 -6.93 -19.625 1 94.75 126 TYR B C 1
ATOM 2245 O O . TYR B 1 126 ? 0.442 -7.5 -19.562 1 94.75 126 TYR B O 1
ATOM 2253 N N . ALA B 1 127 ? 2.131 -6.273 -18.578 1 96.25 127 ALA B N 1
ATOM 2254 C CA . ALA B 1 127 ? 1.414 -6.16 -17.312 1 96.25 127 ALA B CA 1
ATOM 2255 C C . ALA B 1 127 ? 0.109 -5.391 -17.484 1 96.25 127 ALA B C 1
ATOM 2257 O O . ALA B 1 127 ? -0.926 -5.773 -16.938 1 96.25 127 ALA B O 1
ATOM 2258 N N . LEU B 1 128 ? 0.159 -4.301 -18.234 1 97.69 128 LEU B N 1
ATOM 2259 C CA . LEU B 1 128 ? -1.023 -3.479 -18.469 1 97.69 128 LEU B CA 1
ATOM 2260 C C . LEU B 1 128 ? -2.133 -4.301 -19.125 1 97.69 128 LEU B C 1
ATOM 2262 O O . LEU B 1 128 ? -3.275 -4.285 -18.656 1 97.69 128 LEU B O 1
ATOM 2266 N N . ASP B 1 129 ? -1.826 -5.027 -20.156 1 97.19 129 ASP B N 1
ATOM 2267 C CA . ASP B 1 129 ? -2.789 -5.875 -20.859 1 97.19 129 ASP B CA 1
ATOM 2268 C C . ASP B 1 129 ? -3.322 -6.969 -19.938 1 97.19 129 ASP B C 1
ATOM 2270 O O . ASP B 1 129 ? -4.508 -7.297 -19.969 1 97.19 129 ASP B O 1
ATOM 2274 N N . PHE B 1 130 ? -2.469 -7.516 -19.188 1 98.06 130 PHE B N 1
ATOM 2275 C CA . PHE B 1 130 ? -2.818 -8.594 -18.266 1 98.06 130 PHE B CA 1
ATOM 2276 C C . PHE B 1 130 ? -3.887 -8.141 -17.281 1 98.06 130 PHE B C 1
ATOM 2278 O O . PHE B 1 130 ? -4.926 -8.781 -17.141 1 98.06 130 PHE B O 1
ATOM 2285 N N . TYR B 1 131 ? -3.656 -6.988 -16.594 1 98.31 131 TYR B N 1
ATOM 2286 C CA . TYR B 1 131 ? -4.582 -6.527 -15.555 1 98.31 131 TYR B CA 1
ATOM 2287 C C . TYR B 1 131 ? -5.883 -6.035 -16.172 1 98.31 131 TYR B C 1
ATOM 2289 O O . TYR B 1 131 ? -6.957 -6.191 -15.586 1 98.31 131 TYR B O 1
ATOM 2297 N N . LYS B 1 132 ? -5.781 -5.469 -17.328 1 97.56 132 LYS B N 1
ATOM 2298 C CA . LYS B 1 132 ? -6.996 -5.113 -18.062 1 97.56 132 LYS B CA 1
ATOM 2299 C C . LYS B 1 132 ? -7.824 -6.352 -18.391 1 97.56 132 LYS B C 1
ATOM 2301 O O . LYS B 1 132 ? -9.039 -6.371 -18.156 1 97.56 132 LYS B O 1
ATOM 2306 N N . ALA B 1 133 ? -7.211 -7.379 -18.859 1 97.12 133 ALA B N 1
ATOM 2307 C CA . ALA B 1 133 ? -7.871 -8.609 -19.281 1 97.12 133 ALA B CA 1
ATOM 2308 C C . ALA B 1 133 ? -8.492 -9.344 -18.094 1 97.12 133 ALA B C 1
ATOM 2310 O O . ALA B 1 133 ? -9.43 -10.117 -18.266 1 97.12 133 ALA B O 1
ATOM 2311 N N . THR B 1 134 ? -7.965 -9.102 -16.953 1 97.69 134 THR B N 1
ATOM 2312 C CA . THR B 1 134 ? -8.469 -9.789 -15.766 1 97.69 134 THR B CA 1
ATOM 2313 C C . THR B 1 134 ? -9.531 -8.953 -15.062 1 97.69 134 THR B C 1
ATOM 2315 O O . THR B 1 134 ? -9.953 -9.281 -13.945 1 97.69 134 THR B O 1
ATOM 2318 N N . GLY B 1 135 ? -9.891 -7.793 -15.664 1 97.69 135 GLY B N 1
ATOM 2319 C CA . GLY B 1 135 ? -11.023 -7.039 -15.156 1 97.69 135 GLY B CA 1
ATOM 2320 C C . GLY B 1 135 ? -10.617 -5.828 -14.336 1 97.69 135 GLY B C 1
ATOM 2321 O O . GLY B 1 135 ? -11.461 -5.172 -13.727 1 97.69 135 GLY B O 1
ATOM 2322 N N . GLY B 1 136 ? -9.297 -5.535 -14.273 1 98.5 136 GLY B N 1
ATOM 2323 C CA . GLY B 1 136 ? -8.852 -4.344 -13.57 1 98.5 136 GLY B CA 1
ATOM 2324 C C . GLY B 1 136 ? -9.25 -3.055 -14.266 1 98.5 136 GLY B C 1
ATOM 2325 O O . GLY B 1 136 ? -9.133 -2.941 -15.484 1 98.5 136 GLY B O 1
ATOM 2326 N N . ARG B 1 137 ? -9.805 -2.068 -13.484 1 98.38 137 ARG B N 1
ATOM 2327 C CA . ARG B 1 137 ? -10.102 -0.738 -14 1 98.38 137 ARG B CA 1
ATOM 2328 C C . ARG B 1 137 ? -8.906 0.197 -13.828 1 98.38 137 ARG B C 1
ATOM 2330 O O . ARG B 1 137 ? -8.398 0.37 -12.719 1 98.38 137 ARG B O 1
ATOM 2337 N N . PRO B 1 138 ? -8.477 0.79 -14.859 1 97.94 138 PRO B N 1
ATOM 2338 C CA . PRO B 1 138 ? -7.23 1.565 -14.805 1 97.94 138 PRO B CA 1
ATOM 2339 C C . PRO B 1 138 ? -7.457 3.01 -14.367 1 97.94 138 PRO B C 1
ATOM 2341 O O . PRO B 1 138 ? -8.508 3.59 -14.656 1 97.94 138 PRO B O 1
ATOM 2344 N N . GLU B 1 139 ? -6.543 3.51 -13.656 1 97.25 139 GLU B N 1
ATOM 2345 C CA . GLU B 1 139 ? -6.359 4.926 -13.352 1 97.25 139 GLU B CA 1
ATOM 2346 C C . GLU B 1 139 ? -4.895 5.336 -13.484 1 97.25 139 GLU B C 1
ATOM 2348 O O . GLU B 1 139 ? -4.016 4.707 -12.898 1 97.25 139 GLU B O 1
ATOM 2353 N N . ASP B 1 140 ? -4.656 6.367 -14.258 1 96.19 140 ASP B N 1
ATOM 2354 C CA . ASP B 1 140 ? -3.281 6.832 -14.422 1 96.19 140 ASP B CA 1
ATOM 2355 C C . ASP B 1 140 ? -2.807 7.586 -13.18 1 96.19 140 ASP B C 1
ATOM 2357 O O . ASP B 1 140 ? -3.398 8.602 -12.797 1 96.19 140 ASP B O 1
ATOM 2361 N N . VAL B 1 141 ? -1.708 7.082 -12.602 1 97.94 141 VAL B N 1
ATOM 2362 C CA . VAL B 1 141 ? -1.159 7.723 -11.406 1 97.94 141 VAL B CA 1
ATOM 2363 C C . VAL B 1 141 ? 0.361 7.812 -11.523 1 97.94 141 VAL B C 1
ATOM 2365 O O . VAL B 1 141 ? 0.965 7.156 -12.375 1 97.94 141 VAL B O 1
ATOM 2368 N N . VAL B 1 142 ? 0.914 8.703 -10.758 1 98 142 VAL B N 1
ATOM 2369 C CA . VAL B 1 142 ? 2.361 8.812 -10.609 1 98 142 VAL B CA 1
ATOM 2370 C C . VAL B 1 142 ? 2.777 8.328 -9.227 1 98 142 VAL B C 1
ATOM 2372 O O . VAL B 1 142 ? 2.201 8.742 -8.219 1 98 142 VAL B O 1
ATOM 2375 N N . HIS B 1 143 ? 3.66 7.359 -9.25 1 98 143 HIS B N 1
ATOM 2376 C CA . HIS B 1 143 ? 4.301 6.898 -8.031 1 98 143 HIS B CA 1
ATOM 2377 C C . HIS B 1 143 ? 5.492 7.777 -7.664 1 98 143 HIS B C 1
ATOM 2379 O O . HIS B 1 143 ? 6.438 7.902 -8.445 1 98 143 HIS B O 1
ATOM 2385 N N . PHE B 1 144 ? 5.438 8.445 -6.492 1 98.56 144 PHE B N 1
ATOM 2386 C CA . PHE B 1 144 ? 6.57 9.195 -5.961 1 98.56 144 PHE B CA 1
ATOM 2387 C C . PHE B 1 144 ? 7.242 8.43 -4.828 1 98.56 144 PHE B C 1
ATOM 2389 O O . PHE B 1 144 ? 6.578 8 -3.883 1 98.56 144 PHE B O 1
ATOM 2396 N N . TYR B 1 145 ? 8.523 8.227 -4.926 1 98.19 145 TYR B N 1
ATOM 2397 C CA . TYR B 1 145 ? 9.211 7.535 -3.84 1 98.19 145 TYR B CA 1
ATOM 2398 C C . TYR B 1 145 ? 10.32 8.398 -3.262 1 98.19 145 TYR B C 1
ATOM 2400 O O . TYR B 1 145 ? 10.953 9.18 -3.986 1 98.19 145 TYR B O 1
ATOM 2408 N N . TYR B 1 146 ? 10.516 8.359 -1.946 1 98.31 146 TYR B N 1
ATOM 2409 C CA . TYR B 1 146 ? 11.539 9.008 -1.135 1 98.31 146 TYR B CA 1
ATOM 2410 C C . TYR B 1 146 ? 12.5 7.977 -0.551 1 98.31 146 TYR B C 1
ATOM 2412 O O . TYR B 1 146 ? 12.211 7.371 0.483 1 98.31 146 TYR B O 1
ATOM 2420 N N . PRO B 1 147 ? 13.641 7.727 -1.226 1 95.5 147 PRO B N 1
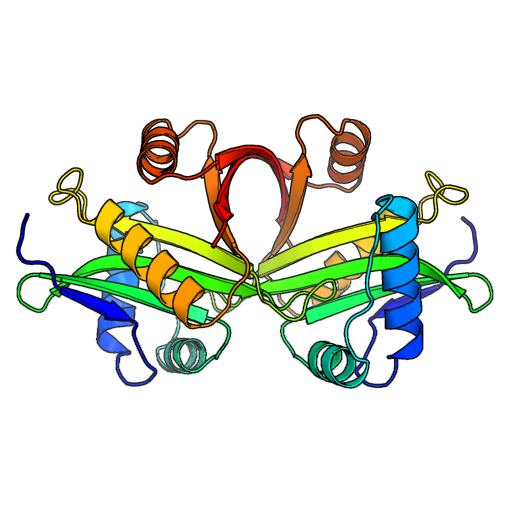ATOM 2421 C CA . PRO B 1 147 ? 14.602 6.816 -0.603 1 95.5 147 PRO B CA 1
ATOM 2422 C C . PRO B 1 147 ? 15.164 7.359 0.707 1 95.5 147 PRO B C 1
ATOM 2424 O O . PRO B 1 147 ? 15.438 8.555 0.817 1 95.5 147 PRO B O 1
ATOM 2427 N N . LEU B 1 148 ? 15.25 6.496 1.711 1 95.44 148 LEU B N 1
ATOM 2428 C CA . LEU B 1 148 ? 15.672 6.965 3.027 1 95.44 148 LEU B CA 1
ATOM 2429 C C . LEU B 1 148 ? 17.094 6.508 3.34 1 95.44 148 LEU B C 1
ATOM 2431 O O . LEU B 1 148 ? 17.547 5.473 2.84 1 95.44 148 LEU B O 1
#